Protein 9C9E (pdb70)

Foldseek 3Di:
DFDFFQAEEEEQCFQWWPLLVLLCVLQVHSVLSVQLVVQLVVCQLPPFFDDASLVSSLVSSVVSVGPSCSSVSSVVCLLVTGTDVCRLVLQVVCVVPYQYEYQYAHAPVSQVVSVPNSVDPHPYYFYSNNQRGGPVPQRSVVVRCVSVVHQQLRYAYEAAALSVQVNCVVRVHQYEYCPQVDDDRPPPRDDHNHYDNHCVVVNVCSRVSRD

Secondary structure (DSSP, 8-state):
-----SEEEE-STTTTB-HHHHHHHHHTSHHHHHHHHHHHHHHHHTT-B---HHHHHHHHHHHTT--TTHHHHHHHTGGGPPBPTTHHHHHHHHTTTSEEEEEESS-HHHHHHHHHTT----SEEEEHHHHTB-TTSHHHHHHHHHHHT--GGGEEEEESSTTHHHHHHHHT-EEEEE-TT-PPPPTTPPPPSEEESSSTTHHHHHHTTT-

Solvent-accessible surface area: 8821 Å² total; per-residue (Å²): 132,55,17,47,4,145,0,0,0,0,8,1,14,10,0,0,0,23,2,36,82,6,3,39,64,0,10,67,50,130,49,24,1,138,48,0,7,46,4,7,24,117,21,4,96,66,26,27,54,48,88,73,5,68,78,5,5,56,57,0,0,138,74,102,70,12,73,41,53,0,8,65,88,4,51,87,32,2,100,99,3,109,39,33,124,24,0,132,118,7,0,66,38,0,143,105,85,8,111,3,0,0,0,3,20,0,15,65,134,10,0,71,93,0,2,72,55,0,60,29,94,34,66,16,22,0,0,0,81,52,6,28,60,1,14,21,40,68,125,0,0,70,42,0,0,94,130,18,65,23,66,16,103,64,0,0,0,0,0,1,9,2,55,6,3,51,0,3,69,79,20,43,7,89,5,8,2,1,9,68,78,55,61,100,127,31,102,77,8,57,69,18,91,16,99,23,61,66,0,74,54,0,55,89,42,0,109,40,10,78,113

B-factor: mean 27.37, std 6.98, range [18.19, 64.19]

Radius of gyration: 16.1 Å; Cα contacts (8 Å, |Δi|>4): 428; chains: 1; bounding box: 46×35×31 Å

Nearest PDB structures (foldseek):
  8wbo-assembly1_A-2  TM=8.080E-01  e=4.460E-12  Rhodococcus opacus
  8wbk-assembly1_A  TM=8.237E-01  e=8.229E-12  Rhodococcus opacus
  3umc-assembly2_D  TM=7.712E-01  e=1.892E-12  Pseudomonas aeruginosa
  8wbs-assembly2_D  TM=7.646E-01  e=1.780E-12  Klebsiella sp. BK-58
  8wbr-assembly1_B  TM=7.376E-01  e=1.026E-12  Klebsiella sp. BK-58

Organism: Delftia acidovorans (strain DSM 14801 / SPH-1) (NCBI:txid398578)

InterPro domains:
  IPR006439 HAD hydrolase, subfamily IA [PR00413] (16-27)
  IPR006439 HAD hydrolase, subfamily IA [PR00413] (133-149)
  IPR006439 HAD hydrolase, subfamily IA [PR00413] (151-171)
  IPR006439 HAD hydrolase, subfamily IA [PR00413] (178-191)
  IPR006439 HAD hydrolase, subfamily IA [TIGR01493] (20-180)
  IPR006439 HAD hydrolase, subfamily IA [TIGR01549] (81-161)
  IPR023198 Phosphoglycolate phosphatase-like, domain 2 [G3DSA:1.10.150.240] (30-90)
  IPR023214 HAD superfamily [G3DSA:3.40.50.1000] (19-193)
  IPR036412 HAD-like superfamily [SSF56784] (16-218)
  IPR051540 S-2-haloalkanoic acid dehalogenase [PTHR43316] (66-193)

Structure (mmCIF, N/CA/C/O backbone):
data_9C9E
#
_entry.id   9C9E
#
_cell.length_a   43.225
_cell.length_b   68.496
_cell.length_c   69.909
_cell.angle_alpha   90
_cell.angle_beta   90
_cell.angle_gamma   90
#
_symmetry.space_group_name_H-M   'P 21 21 21'
#
loop_
_entity.id
_entity.type
_entity.pdbx_description
1 polymer 'Fluoroacetate dehalogenase 4A'
2 non-polymer 'SULFATE ION'
3 non-polymer 'CHLORIDE ION'
4 water water
#
loop_
_atom_site.group_PDB
_atom_site.id
_atom_site.type_symbol
_atom_site.label_atom_id
_atom_site.label_alt_id
_atom_site.label_comp_id
_atom_site.label_asym_id
_atom_site.label_entity_id
_atom_site.label_seq_id
_atom_site.pdbx_PDB_ins_code
_atom_site.Cartn_x
_atom_site.Cartn_y
_atom_site.Cartn_z
_atom_site.occupancy
_atom_site.B_iso_or_equiv
_atom_site.auth_seq_id
_atom_site.auth_comp_id
_atom_site.auth_asym_id
_atom_site.auth_atom_id
_atom_site.pdbx_PDB_model_num
ATOM 1 N N . ALA A 1 32 ? 4.94 -21.864 23.621 1 48.27 12 ALA A N 1
ATOM 2 C CA . ALA A 1 32 ? 5.766 -20.936 22.854 1 48.6 12 ALA A CA 1
ATOM 3 C C . ALA A 1 32 ? 4.87 -19.968 22.092 1 47.8 12 ALA A C 1
ATOM 4 O O . ALA A 1 32 ? 4.145 -20.409 21.201 1 48.72 12 ALA A O 1
ATOM 6 N N . ALA A 1 33 ? 4.919 -18.665 22.432 1 46 13 ALA A N 1
ATOM 7 C CA . ALA A 1 33 ? 4.118 -17.633 21.77 1 43.67 13 ALA A CA 1
ATOM 8 C C . ALA A 1 33 ? 4.32 -17.593 20.25 1 41 13 ALA A C 1
ATOM 9 O O . ALA A 1 33 ? 5.423 -17.821 19.749 1 41.51 13 ALA A O 1
ATOM 11 N N . ALA A 1 34 ? 3.245 -17.288 19.528 1 36.92 14 ALA A N 1
ATOM 12 C CA . ALA A 1 34 ? 3.232 -17.18 18.073 1 33.96 14 ALA A CA 1
ATOM 13 C C . ALA A 1 34 ? 2.231 -16.091 17.648 1 31.17 14 ALA A C 1
ATOM 14 O O . ALA A 1 34 ? 1.372 -16.313 16.788 1 30.72 14 ALA A O 1
ATOM 21 N N . TRP A 1 35 ? 2.413 -14.904 18.19 1 29.19 15 TRP A N 1
ATOM 22 C CA . TRP A 1 35 ? 1.521 -13.781 17.941 1 27.03 15 TRP A CA 1
ATOM 23 C C . TRP A 1 35 ? 1.544 -13.355 16.491 1 25.59 15 TRP A C 1
ATOM 24 O O . TRP A 1 35 ? 2.581 -13.482 15.843 1 26.84 15 TRP A O 1
ATOM 45 N N . PRO A 1 36 ? 0.437 -12.805 15.939 1 23.96 16 PRO A N 1
ATOM 46 C CA . PRO A 1 36 ?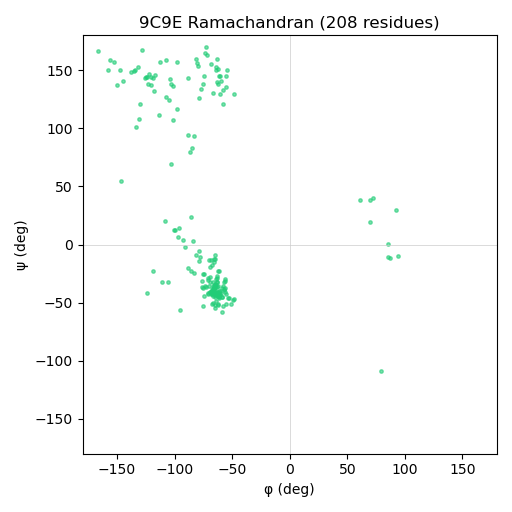 0.535 -12.202 14.606 1 22.83 16 PRO A CA 1
ATOM 47 C C . PRO A 1 36 ? 1.31 -10.879 14.725 1 22.75 16 PRO A C 1
ATOM 48 O O . PRO A 1 36 ? 1.551 -10.387 15.83 1 23.17 16 PRO A O 1
ATOM 59 N N . ARG A 1 37 ? 1.691 -10.283 13.594 1 22.12 17 ARG A N 1
ATOM 60 C CA . ARG A 1 37 ? 2.367 -8.985 13.599 1 22.98 17 ARG A CA 1
ATOM 61 C C . ARG A 1 37 ? 1.378 -7.84 13.885 1 21.97 17 ARG A C 1
ATOM 62 O O . ARG A 1 37 ? 1.785 -6.83 14.448 1 21.72 17 ARG A O 1
ATOM 83 N N . ALA A 1 38 ? 0.08 -8.03 13.576 1 21.15 18 ALA A N 1
ATOM 84 C CA . ALA A 1 38 ? -0.927 -7.005 13.824 1 20.55 18 ALA A CA 1
ATOM 85 C C . ALA A 1 38 ? -2.299 -7.649 14.032 1 20.13 18 ALA A C 1
ATOM 86 O O . ALA A 1 38 ? -2.534 -8.771 13.588 1 19.5 18 ALA A O 1
ATOM 93 N N . VAL A 1 39 ? -3.188 -6.933 14.714 1 19.2 19 VAL A N 1
ATOM 94 C CA . VAL A 1 39 ? -4.571 -7.369 14.912 1 19.06 19 VAL A CA 1
ATOM 95 C C . VAL A 1 39 ? -5.436 -6.164 14.501 1 20.01 19 VAL A C 1
ATOM 96 O O . VAL A 1 39 ? -5.217 -5.05 14.991 1 19.49 19 VAL A O 1
ATOM 109 N N . LEU A 1 40 ? -6.31 -6.383 13.504 1 19.41 20 LEU A N 1
ATOM 110 C CA . LEU A 1 40 ? -7.238 -5.392 12.961 1 19.4 20 LEU A CA 1
ATOM 111 C C . LEU A 1 40 ? -8.593 -5.703 13.569 1 19.8 20 LEU A C 1
ATOM 112 O O . LEU A 1 40 ? -8.956 -6.869 13.684 1 18.39 20 LEU A O 1
ATOM 128 N N . PHE A 1 41 ? -9.308 -4.676 14.009 1 19.62 21 PHE A N 1
ATOM 129 C CA . PHE A 1 41 ? -10.568 -4.857 14.691 1 20.6 21 PHE A CA 1
ATOM 130 C C . PHE A 1 41 ? -11.713 -4.133 14.054 1 20.87 21 PHE A C 1
ATOM 131 O O . PHE A 1 41 ? -11.589 -2.978 13.654 1 20.7 21 PHE A O 1
ATOM 148 N N . ASP A 1 42 ? -12.882 -4.766 14.099 1 20.48 22 ASP A N 1
ATOM 149 C CA . ASP A 1 42 ? -14.155 -4.091 13.865 1 20.66 22 ASP A CA 1
ATOM 150 C C . ASP A 1 42 ? -14.361 -3.314 15.196 1 21.2 22 ASP A C 1
ATOM 151 O O . ASP A 1 42 ? -13.98 -3.806 16.265 1 22.84 22 ASP A O 1
ATOM 160 N N . LEU A 1 43 ? -14.818 -2.07 15.119 1 20.25 23 LEU A N 1
ATOM 161 C CA . LEU A 1 43 ? -14.928 -1.224 16.293 1 19.12 23 LEU A CA 1
ATOM 162 C C . LEU A 1 43 ? -16.328 -1.247 16.913 1 19.03 23 LEU A C 1
ATOM 163 O O . LEU A 1 43 ? -16.486 -1.526 18.099 1 19.73 23 LEU A O 1
ATOM 179 N N . LEU A 1 44 ? -17.346 -0.91 16.119 1 18.61 24 LEU A N 1
ATOM 180 C CA . LEU A 1 44 ? -18.69 -0.639 16.615 1 19.31 24 LEU A CA 1
ATOM 181 C C . LEU A 1 44 ? -19.538 -1.861 16.934 1 19.7 24 LEU A C 1
ATOM 182 O O . LEU A 1 44 ? -20.628 -1.686 17.49 1 19 24 LEU A O 1
ATOM 198 N N . THR A 1 45 ? -19.059 -3.096 16.649 1 19.85 25 THR A N 1
ATOM 199 C CA . THR A 1 45 ? -19.768 -4.304 17.095 1 20.46 25 THR A CA 1
ATOM 200 C C . THR A 1 45 ? -18.845 -5.2 17.927 1 20.75 25 THR A C 1
ATOM 201 O O . THR A 1 45 ? -19.252 -5.668 18.98 1 21.71 25 THR A O 1
ATOM 212 N N . ALA A 1 46 ? -17.588 -5.371 17.512 1 19.74 26 ALA A N 1
ATOM 213 C CA . ALA A 1 46 ? -16.667 -6.274 18.191 1 19.99 26 ALA A CA 1
ATOM 214 C C . ALA A 1 46 ? -16.111 -5.719 19.495 1 20.64 26 ALA A C 1
ATOM 215 O O . ALA A 1 46 ? -15.95 -6.49 20.45 1 21.23 26 ALA A O 1
ATOM 222 N N . LEU A 1 47 ? -15.844 -4.4 19.553 1 19.61 27 LEU A N 1
ATOM 223 C CA . LEU A 1 47 ? -15.262 -3.781 20.748 1 19.74 27 LEU A CA 1
ATOM 224 C C . LEU A 1 47 ? -16.216 -2.951 21.596 1 20.37 27 LEU A C 1
ATOM 225 O O . LEU A 1 47 ? -15.982 -2.819 22.803 1 20.47 27 LEU A O 1
ATOM 241 N N . LEU A 1 48 ? -17.209 -2.3 20.974 1 19.99 28 LEU A N 1
ATOM 242 C CA . LEU A 1 48 ? -18.156 -1.431 21.678 1 19.51 28 LEU A CA 1
ATOM 243 C C . LEU A 1 48 ? -19.57 -1.987 21.558 1 20.25 28 LEU A C 1
ATOM 244 O O . LEU A 1 48 ? -19.954 -2.502 20.5 1 20.02 28 LEU A O 1
ATOM 260 N N . ASP A 1 49 ? -20.377 -1.795 22.607 1 20.01 29 ASP A N 1
ATOM 261 C CA . ASP A 1 49 ? -21.76 -2.249 22.582 1 20.6 29 ASP A CA 1
ATOM 262 C C . ASP A 1 49 ? -22.627 -1.173 21.912 1 21.23 29 ASP A C 1
ATOM 263 O O . ASP A 1 49 ? -23.257 -0.373 22.601 1 22.24 29 ASP A O 1
ATOM 272 N N . SER A 1 50 ? -22.664 -1.165 20.575 1 20.37 30 SER A N 1
ATOM 273 C CA . SER A 1 50 ? -23.511 -0.218 19.846 1 21.82 30 SER A CA 1
ATOM 274 C C . SER A 1 50 ? -24.986 -0.572 19.989 1 22.17 30 SER A C 1
ATOM 275 O O . SER A 1 50 ? -25.829 0.314 19.883 1 21.11 30 SER A O 1
ATOM 283 N N . TRP A 1 51 ? -25.322 -1.881 20.143 1 21.75 31 TRP A N 1
ATOM 284 C CA . TRP A 1 51 ? -26.725 -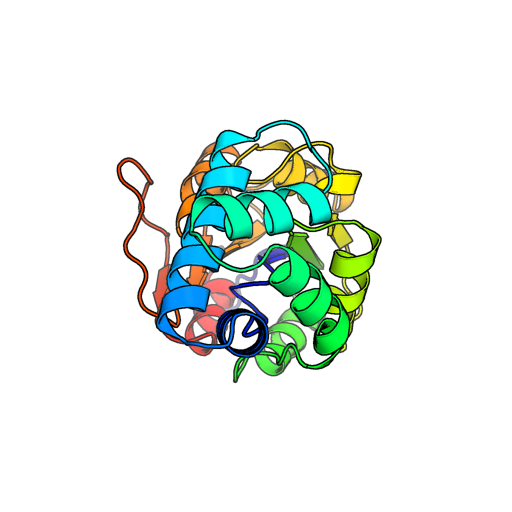2.324 20.203 1 22.2 31 TRP A CA 1
ATOM 285 C C . TRP A 1 51 ? -27.506 -1.572 21.274 1 21.9 31 TRP A C 1
ATOM 286 O O . TRP A 1 51 ? -28.618 -1.089 21.015 1 22.39 31 TRP A O 1
ATOM 307 N N . THR A 1 52 ? -26.922 -1.442 22.461 1 21.5 32 THR A N 1
ATOM 308 C CA . THR A 1 52 ? -27.598 -0.758 23.559 1 22.87 32 THR A CA 1
ATOM 309 C C . THR A 1 52 ? -27.878 0.708 23.246 1 22.45 32 THR A C 1
ATOM 310 O O . THR A 1 52 ? -28.977 1.206 23.541 1 21.97 32 THR A O 1
ATOM 321 N N . VAL A 1 53 ? -26.894 1.406 22.647 1 22.52 33 VAL A N 1
ATOM 322 C CA . VAL A 1 53 ? -27.056 2.818 22.341 1 21.53 33 VAL A CA 1
ATOM 323 C C . VAL A 1 53 ? -28.056 3.001 21.19 1 21.29 33 VAL A C 1
ATOM 324 O O . VAL A 1 53 ? -28.898 3.904 21.251 1 21.69 33 VAL A O 1
ATOM 337 N N . TRP A 1 54 ? -27.984 2.152 20.156 1 20.06 34 TRP A N 1
ATOM 338 C CA . TRP A 1 54 ? -28.929 2.232 19.047 1 20.06 34 TRP A CA 1
ATOM 339 C C . TRP A 1 54 ? -30.355 1.943 19.552 1 20.24 34 TRP A C 1
ATOM 340 O O . TRP A 1 54 ? -31.296 2.599 19.122 1 20.41 34 TRP A O 1
ATOM 361 N N . ASN A 1 55 ? -30.518 1.016 20.508 1 19.59 35 ASN A N 1
ATOM 362 C CA . ASN A 1 55 ? -31.846 0.726 21.074 1 20.88 35 ASN A CA 1
ATOM 363 C C . ASN A 1 55 ? -32.359 1.914 21.889 1 22.05 35 ASN A C 1
ATOM 364 O O . ASN A 1 55 ? -33.552 2.222 21.836 1 22.16 35 ASN A O 1
ATOM 375 N N . SER A 1 56 ? -31.472 2.581 22.663 1 21.96 36 SER A N 1
ATOM 376 C CA . SER A 1 56 ? -31.886 3.744 23.441 1 22.87 36 SER A CA 1
ATOM 377 C C . SER A 1 56 ? -32.297 4.871 22.488 1 23.49 36 SER A C 1
ATOM 378 O O . SER A 1 56 ? -33.361 5.463 22.677 1 23.52 36 SER A O 1
ATOM 386 N N . ALA A 1 57 ? -31.513 5.093 21.42 1 22.67 37 ALA A N 1
ATOM 387 C CA . ALA A 1 57 ? -31.809 6.122 20.418 1 23.33 37 ALA A CA 1
ATOM 388 C C . ALA A 1 57 ? -33.107 5.812 19.665 1 24.01 37 ALA A C 1
ATOM 389 O O . ALA A 1 57 ? -33.866 6.722 19.359 1 24.79 37 ALA A O 1
ATOM 396 N N . ALA A 1 58 ? -33.364 4.528 19.373 1 23.27 38 ALA A N 1
ATOM 397 C CA . ALA A 1 58 ? -34.57 4.115 18.675 1 23.57 38 ALA A CA 1
ATOM 398 C C . ALA A 1 58 ? -35.845 4.267 19.499 1 25.43 38 ALA A C 1
ATOM 399 O O . ALA A 1 58 ? -36.904 4.37 18.907 1 26.89 38 ALA A O 1
ATOM 406 N N . GLY A 1 59 ? -35.753 4.192 20.819 1 25.31 39 GLY A N 1
ATOM 407 C CA . GLY A 1 59 ? -36.924 4.236 21.688 1 26.52 39 GLY A CA 1
ATOM 408 C C . GLY A 1 59 ? -37.447 2.85 22.049 1 27.47 39 GLY A C 1
ATOM 409 O O . GLY A 1 59 ? -38.316 2.72 22.914 1 27.83 39 GLY A O 1
ATOM 413 N N . SER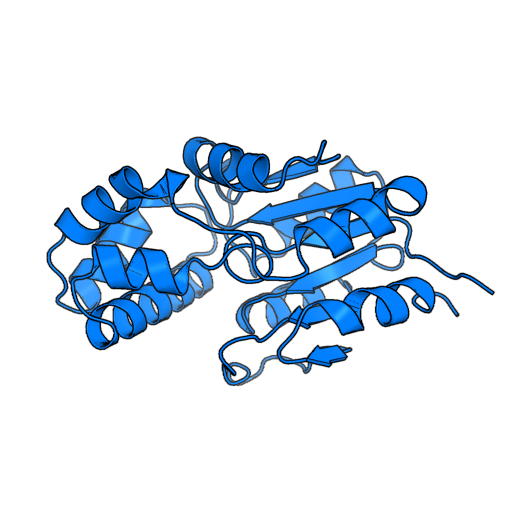 A 1 60 ? -36.938 1.793 21.393 1 27.08 40 SER A N 1
ATOM 414 C CA . SER A 1 60 ? -37.366 0.411 21.637 1 26.81 40 SER A CA 1
ATOM 415 C C . SER A 1 60 ? -36.272 -0.559 21.18 1 26.36 40 SER A C 1
ATOM 416 O O . SER A 1 60 ? -35.578 -0.272 20.205 1 26.38 40 SER A O 1
ATOM 424 N N . GLU A 1 61 ? -36.176 -1.718 21.83 1 25.52 41 GLU A N 1
ATOM 425 C CA . GLU A 1 61 ? -35.241 -2.764 21.437 1 25.63 41 GLU A CA 1
ATOM 426 C C . GLU A 1 61 ? -35.595 -3.337 20.052 1 24.82 41 GLU A C 1
ATOM 427 O O . GLU A 1 61 ? -34.692 -3.598 19.254 1 25.16 41 GLU A O 1
ATOM 439 N N . ALA A 1 62 ? -36.892 -3.492 19.747 1 23.12 42 ALA A N 1
ATOM 440 C CA . ALA A 1 62 ? -37.321 -4.016 18.446 1 22.86 42 ALA A CA 1
ATOM 441 C C . ALA A 1 62 ? -37.008 -3.04 17.317 1 21.7 42 ALA A C 1
ATOM 442 O O . ALA A 1 62 ? -36.514 -3.458 16.264 1 21.7 42 ALA A O 1
ATOM 449 N N . ALA A 1 63 ? -37.242 -1.741 17.543 1 20.88 43 ALA A N 1
ATOM 450 C CA . ALA A 1 63 ? -36.948 -0.739 16.524 1 21.16 43 ALA A CA 1
ATOM 451 C C . ALA A 1 63 ? -35.414 -0.669 16.324 1 21.26 43 ALA A C 1
ATOM 452 O O . ALA A 1 63 ? -34.948 -0.625 15.198 1 20.36 43 ALA A O 1
ATOM 459 N N . GLY A 1 64 ? -34.657 -0.701 17.418 1 21.5 44 GLY A N 1
ATOM 460 C CA . GLY A 1 64 ? -33.202 -0.632 17.349 1 22.25 44 GLY A CA 1
ATOM 461 C C . GLY A 1 64 ? -32.596 -1.83 16.648 1 22.01 44 GLY A C 1
ATOM 462 O O . GLY A 1 64 ? -31.619 -1.681 15.902 1 22.84 44 GLY A O 1
ATOM 466 N N . ARG A 1 65 ? -33.22 -3.021 16.818 1 21.35 45 ARG A N 1
ATOM 467 C CA . ARG A 1 65 ? -32.76 -4.224 16.133 1 21.87 45 ARG A CA 1
ATOM 468 C C . ARG A 1 65 ? -32.979 -4.057 14.632 1 21.03 45 ARG A C 1
ATOM 469 O O . ARG A 1 65 ? -32.064 -4.302 13.854 1 20.29 45 ARG A O 1
ATOM 490 N N . ASP A 1 66 ? -34.199 -3.666 14.219 1 20.65 46 ASP A N 1
ATOM 491 C CA . ASP A 1 66 ? -34.48 -3.484 12.787 1 20.3 46 ASP A CA 1
ATOM 492 C C . ASP A 1 66 ? -33.582 -2.431 12.178 1 20.18 46 ASP A C 1
ATOM 493 O O . ASP A 1 66 ? -33.094 -2.602 11.069 1 20.01 46 ASP A O 1
ATOM 500 N N . TRP A 1 67 ? -33.355 -1.352 12.922 1 20.14 47 TRP A N 1
ATOM 501 C CA . TRP A 1 67 ? -32.574 -0.233 12.432 1 20.9 47 TRP A CA 1
ATOM 502 C C . TRP A 1 67 ? -31.136 -0.655 12.195 1 21.94 47 TRP A C 1
ATOM 503 O O . TRP A 1 67 ? -30.62 -0.456 11.09 1 22.61 47 TRP A O 1
ATOM 524 N N . ARG A 1 68 ? -30.5 -1.272 13.205 1 22.41 48 ARG A N 1
ATOM 525 C CA . ARG A 1 68 ? -29.099 -1.655 13.051 1 23.37 48 ARG A CA 1
ATOM 526 C C . ARG A 1 68 ? -28.939 -2.79 12.029 1 24.13 48 ARG A C 1
ATOM 527 O O . ARG A 1 68 ? -27.955 -2.776 11.274 1 25.46 48 ARG A O 1
ATOM 548 N N . ALA A 1 69 ? -29.934 -3.712 11.908 1 23.67 49 ALA A N 1
ATOM 549 C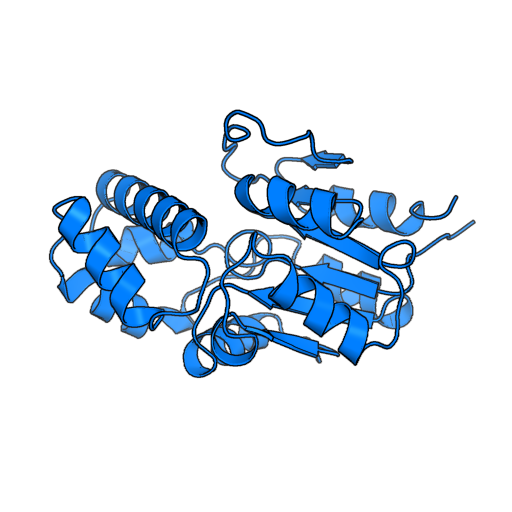 CA . ALA A 1 69 ? -29.855 -4.774 10.896 1 23.11 49 ALA A CA 1
ATOM 550 C C . ALA A 1 69 ? -29.955 -4.157 9.501 1 22.9 49 ALA A C 1
ATOM 551 O O . ALA A 1 69 ? -29.245 -4.588 8.597 1 22.38 49 ALA A O 1
ATOM 558 N N . GLU A 1 70 ? -30.829 -3.15 9.321 1 22.01 50 GLU A N 1
ATOM 559 C CA . GLU A 1 70 ? -30.975 -2.496 8.011 1 22.53 50 GLU A CA 1
ATOM 560 C C . GLU A 1 70 ? -29.688 -1.707 7.686 1 23.59 50 GLU A C 1
ATOM 561 O O . GLU A 1 70 ? -29.232 -1.697 6.549 1 24.01 50 GLU A O 1
ATOM 573 N N . TYR A 1 71 ? -29.113 -1.031 8.687 1 23.79 51 TYR A N 1
ATOM 574 C CA . TYR A 1 71 ? -27.88 -0.265 8.494 1 24.51 51 TYR A CA 1
ATOM 575 C C . TYR A 1 71 ? -26.756 -1.195 7.987 1 24.89 51 TYR A C 1
ATOM 576 O O . TYR A 1 71 ? -26.078 -0.868 7.013 1 25.16 51 TYR A O 1
ATOM 594 N N . LEU A 1 72 ? -26.617 -2.376 8.605 1 25.67 52 LEU A N 1
ATOM 595 C CA . LEU A 1 72 ? -25.566 -3.314 8.205 1 26.26 52 LEU A CA 1
ATOM 596 C C . LEU A 1 72 ? -25.769 -3.782 6.769 1 27.56 52 LEU A C 1
ATOM 597 O O . LEU A 1 72 ? -24.806 -3.805 6.008 1 28.14 52 LEU A O 1
ATOM 613 N N . ARG A 1 73 ? -27.022 -4.058 6.36 1 28.47 53 ARG A N 1
ATOM 614 C CA . ARG A 1 73 ? -27.293 -4.448 4.976 1 30.07 53 ARG A CA 1
ATOM 615 C C . ARG A 1 73 ? -26.993 -3.287 4.019 1 29.68 53 ARG A C 1
ATOM 616 O O . ARG A 1 73 ? -26.52 -3.537 2.903 1 30.33 53 ARG A O 1
ATOM 637 N N . LEU A 1 74 ? -27.271 -2.021 4.425 1 28.45 54 LEU A N 1
ATOM 638 C CA . LEU A 1 74 ? -27.008 -0.876 3.541 1 27.85 54 LEU A CA 1
ATOM 639 C C . LEU A 1 74 ? -25.506 -0.688 3.308 1 28.24 54 LEU A C 1
ATOM 640 O O . LEU A 1 74 ? -25.09 -0.444 2.172 1 28.72 54 LEU A O 1
ATOM 656 N N . THR A 1 75 ? -24.7 -0.788 4.361 1 28.19 55 THR A N 1
ATOM 657 C CA . THR A 1 75 ? -23.235 -0.658 4.186 1 29.95 55 THR A CA 1
ATOM 658 C C . THR A 1 75 ? -22.688 -1.793 3.328 1 31.57 55 THR A C 1
ATOM 659 O O . THR A 1 75 ? -21.762 -1.566 2.541 1 31.53 55 THR A O 1
ATOM 670 N N . TYR A 1 76 ? -23.276 -3.007 3.451 1 32.62 56 TYR A N 1
ATOM 671 C CA . TYR A 1 76 ? -22.877 -4.176 2.678 1 33.9 56 TYR A CA 1
ATOM 672 C C . TYR A 1 76 ? -23.066 -3.936 1.191 1 34.45 56 TYR A C 1
ATOM 673 O O . TYR A 1 76 ? -22.198 -4.304 0.394 1 35.64 56 TYR A O 1
ATOM 691 N N . GLY A 1 77 ? -24.194 -3.36 0.816 1 33.82 57 GLY A N 1
ATOM 692 C CA . GLY A 1 77 ? -24.487 -3.111 -0.588 1 34.19 57 GLY A CA 1
ATOM 693 C C . GLY A 1 77 ? -24.075 -1.74 -1.084 1 34.49 57 GLY A C 1
ATOM 694 O O . GLY A 1 77 ? -24.381 -1.403 -2.23 1 35.2 57 GLY A O 1
ATOM 698 N N . CYS A 1 78 ? -23.413 -0.922 -0.243 1 33.95 58 CYS A N 1
ATOM 699 C CA . CYS A 1 78 ? -23.047 0.429 -0.65 1 34.04 58 CYS A CA 1
ATOM 700 C C . CYS A 1 78 ? -21.857 0.427 -1.605 1 34.74 58 CYS A C 1
ATOM 701 O O . CYS A 1 78 ? -21.935 1.015 -2.687 1 35.39 58 CYS A O 1
ATOM 709 N N . GLY A 1 79 ? -20.774 -0.232 -1.2 1 34.14 59 GLY A N 1
ATOM 710 C CA . GLY A 1 79 ? -19.535 -0.213 -1.959 1 33.88 59 GLY A CA 1
ATOM 711 C C . GLY A 1 79 ? -18.85 1.1 -1.639 1 33.36 59 GLY A C 1
ATOM 712 O O . GLY A 1 79 ? -18.432 1.296 -0.495 1 32.33 59 GLY A O 1
ATOM 716 N N . ALA A 1 80 ? -18.816 2.053 -2.61 1 34 60 ALA A N 1
ATOM 717 C CA . ALA A 1 80 ? -18.203 3.371 -2.386 1 34.41 60 ALA A CA 1
ATOM 718 C C . ALA A 1 80 ? -18.884 4.149 -1.294 1 34.45 60 ALA A C 1
ATOM 719 O O . ALA A 1 80 ? -20.103 4.111 -1.159 1 34.99 60 ALA A O 1
ATOM 726 N N . TYR A 1 81 ? -18.084 4.906 -0.548 1 33.67 61 TYR A N 1
ATOM 727 C CA . TYR A 1 81 ? -18.541 5.696 0.572 1 32.46 61 TYR A CA 1
ATOM 728 C C . TYR A 1 81 ? -19.572 6.729 0.147 1 33.32 61 TYR A C 1
ATOM 729 O O . TYR A 1 81 ? -19.414 7.407 -0.861 1 33.86 61 TYR A O 1
ATOM 747 N N . GLN A 1 82 ? -20.675 6.726 0.875 1 32.58 62 GLN A N 1
ATOM 748 C CA . GLN A 1 82 ? -21.752 7.695 0.929 1 32.07 62 GLN A CA 1
ATOM 749 C C . GLN A 1 82 ? -21.728 8.106 2.409 1 29.72 62 GLN A C 1
ATOM 750 O O . GLN A 1 82 ? -21.409 7.26 3.259 1 29.72 62 GLN A O 1
ATOM 764 N N . PRO A 1 83 ? -21.996 9.376 2.774 1 27.92 63 PRO A N 1
ATOM 765 C CA . PRO A 1 83 ? -21.857 9.771 4.188 1 27.04 63 PRO A CA 1
ATOM 766 C C . PRO A 1 83 ? -22.52 8.838 5.197 1 25.37 63 PRO A C 1
ATOM 767 O O . PRO A 1 83 ? -23.669 8.48 5.011 1 25.31 63 PRO A O 1
ATOM 778 N N . TYR A 1 84 ? -21.767 8.419 6.234 1 23.83 64 TYR A N 1
ATOM 779 C CA . TYR A 1 84 ? -22.254 7.528 7.305 1 23.58 64 TYR A CA 1
ATOM 780 C C . TYR A 1 84 ? -23.605 8.021 7.893 1 23.67 64 TYR A C 1
ATOM 781 O O . TYR A 1 84 ? -24.569 7.25 7.998 1 23.96 64 TYR A O 1
ATOM 799 N N . GLU A 1 85 ? -23.678 9.325 8.207 1 22.69 65 GLU A N 1
ATOM 800 C CA . GLU A 1 85 ? -24.887 9.939 8.744 1 22.78 65 GLU A CA 1
ATOM 801 C C . GLU A 1 85 ? -26.083 9.74 7.816 1 23.5 65 GLU A C 1
ATOM 802 O O . GLU A 1 85 ? -27.201 9.525 8.293 1 24.42 65 GLU A O 1
ATOM 814 N N . ASP A 1 86 ? -25.866 9.824 6.497 1 24.08 66 ASP A N 1
ATOM 815 C CA . ASP A 1 86 ? -26.95 9.643 5.524 1 24.99 66 ASP A CA 1
ATOM 816 C C . ASP A 1 86 ? -27.425 8.185 5.47 1 24.69 66 ASP A C 1
ATOM 817 O O . ASP A 1 86 ? -28.608 7.956 5.276 1 24.8 66 ASP A O 1
ATOM 826 N N . LEU A 1 87 ? -26.515 7.209 5.63 1 24.6 67 LEU A N 1
ATOM 827 C CA . LEU A 1 87 ? -26.907 5.791 5.607 1 24.45 67 LEU A CA 1
ATOM 828 C C . LEU A 1 87 ? -27.604 5.411 6.906 1 23.23 67 LEU A C 1
ATOM 829 O O . LEU A 1 87 ? -28.557 4.653 6.868 1 23.3 67 LEU A O 1
ATOM 845 N N . VAL A 1 88 ? -27.163 5.953 8.055 1 21.4 68 VAL A N 1
ATOM 846 C CA . VAL A 1 88 ? -27.842 5.69 9.336 1 20.89 68 VAL A CA 1
ATOM 847 C C . VAL A 1 88 ? -29.283 6.258 9.273 1 21.3 68 VAL A C 1
ATOM 848 O O . VAL A 1 88 ? -30.245 5.646 9.753 1 20.61 68 VAL A O 1
ATOM 861 N N . ARG A 1 89 ? -29.424 7.463 8.702 1 21.58 69 ARG A N 1
ATOM 862 C CA . ARG A 1 89 ? -30.729 8.102 8.565 1 22.88 69 ARG A CA 1
ATOM 863 C C . ARG A 1 89 ? -31.601 7.315 7.56 1 23.58 69 ARG A C 1
ATOM 864 O O . ARG A 1 89 ? -32.781 7.058 7.833 1 24.73 69 ARG A O 1
ATOM 885 N N . GLU A 1 90 ? -31.008 6.861 6.447 1 23.31 70 GLU A N 1
ATOM 886 C CA . GLU A 1 90 ? -31.743 6.069 5.455 1 24.29 70 GLU A CA 1
ATOM 887 C C . GLU A 1 90 ? -32.208 4.726 6.049 1 24 70 GLU A C 1
ATOM 888 O O . GLU A 1 90 ? -33.328 4.291 5.769 1 24.39 70 GLU A O 1
ATOM 900 N N . ALA A 1 91 ? -31.344 4.063 6.841 1 22.52 71 ALA A N 1
ATOM 901 C CA . ALA A 1 91 ? -31.692 2.806 7.5 1 22.82 71 ALA A CA 1
ATOM 902 C C . ALA A 1 91 ? -32.873 3.022 8.456 1 22.35 71 ALA A C 1
ATOM 903 O O . ALA A 1 91 ? -33.745 2.162 8.541 1 22.82 71 ALA A O 1
ATOM 910 N N . ALA A 1 92 ? -32.889 4.155 9.189 1 21.28 72 ALA A N 1
ATOM 911 C CA . ALA A 1 92 ? -33.979 4.488 10.11 1 22.84 72 ALA A CA 1
ATOM 912 C C . ALA A 1 92 ? -35.317 4.637 9.336 1 23.76 72 ALA A C 1
ATOM 913 O O . ALA A 1 92 ? -36.3 3.986 9.692 1 22.9 72 ALA A O 1
ATOM 920 N N . ARG A 1 93 ? -35.339 5.447 8.252 1 24.27 73 ARG A N 1
ATOM 921 C CA . ARG A 1 93 ? -36.546 5.645 7.432 1 25.04 73 ARG A CA 1
ATOM 922 C C . ARG A 1 93 ? -36.996 4.321 6.803 1 25.67 73 ARG A C 1
ATOM 923 O O . ARG A 1 93 ? -38.196 4.043 6.767 1 25.75 73 ARG A O 1
ATOM 944 N N . ASN A 1 94 ? -36.054 3.513 6.29 1 25.16 74 ASN A N 1
ATOM 945 C CA . ASN A 1 94 ? -36.382 2.228 5.661 1 25.48 74 ASN A CA 1
ATOM 946 C C . ASN A 1 94 ? -37.17 1.314 6.59 1 25.45 74 ASN A C 1
ATOM 947 O O . ASN A 1 94 ? -37.981 0.527 6.094 1 26.18 74 ASN A O 1
ATOM 958 N N . ARG A 1 95 ? -36.931 1.406 7.923 1 24.36 75 ARG A N 1
ATOM 959 C CA . ARG A 1 95 ? -37.626 0.558 8.89 1 24.76 75 ARG A CA 1
ATOM 960 C C . ARG A 1 95 ? -38.67 1.297 9.741 1 24.7 75 ARG A C 1
ATOM 961 O O . ARG A 1 95 ? -39.091 0.775 10.772 1 25.6 75 ARG A O 1
ATOM 982 N N . GLY A 1 96 ? -39.134 2.449 9.279 1 24.2 76 GLY A N 1
ATOM 983 C CA . GLY A 1 96 ? -40.19 3.19 9.955 1 24.36 76 GLY A CA 1
ATOM 984 C C . GLY A 1 96 ? -39.843 3.823 11.278 1 24.61 76 GLY A C 1
ATOM 985 O O . GLY A 1 96 ? -40.744 4.118 12.048 1 24.79 76 GLY A O 1
ATOM 989 N N . LEU A 1 97 ? -38.559 4.016 11.574 1 24.5 77 LEU A N 1
ATOM 990 C CA . LEU A 1 97 ? -38.16 4.716 12.783 1 25.64 77 LEU A CA 1
ATOM 991 C C . LEU A 1 97 ? -38.314 6.21 12.413 1 28.32 77 LEU A C 1
ATOM 992 O O . LEU A 1 97 ? -38.083 6.554 11.251 1 29.39 77 LEU A O 1
ATOM 1008 N N . PRO A 1 98 ? -38.502 7.13 13.368 1 29.79 78 PRO A N 1
ATOM 1009 C CA . PRO A 1 98 ? -38.416 8.571 13.022 1 31.49 78 PRO A CA 1
ATOM 1010 C C . PRO A 1 98 ? -36.993 8.9 12.549 1 32.91 78 PRO A C 1
ATOM 1011 O O . PRO A 1 98 ? -36.038 8.376 13.118 1 31.69 78 PRO A O 1
ATOM 1022 N N . ALA A 1 99 ? -36.842 9.746 11.51 1 34.32 79 ALA A N 1
ATOM 1023 C CA . ALA A 1 99 ? -35.524 10.124 10.992 1 35.31 79 ALA A CA 1
ATOM 1024 C C . ALA A 1 99 ? -34.613 10.74 12.08 1 34.61 79 ALA A C 1
ATOM 1025 O O . ALA A 1 99 ? -33.395 10.5 12.039 1 35.96 79 ALA A O 1
ATOM 1032 N N . SER A 1 100 ? -35.204 11.416 13.096 1 32.68 80 SER A N 1
ATOM 1033 C CA . SER A 1 100 ? -34.448 12.009 14.222 1 31.16 80 SER A CA 1
ATOM 1034 C C . SER A 1 100 ? -33.735 10.978 15.127 1 27.51 80 SER A C 1
ATOM 1035 O O . SER A 1 100 ? -32.933 11.385 15.979 1 27.05 80 SER A O 1
ATOM 1043 N N . ALA A 1 101 ? -33.997 9.661 14.951 1 24.63 81 ALA A N 1
ATOM 1044 C CA . ALA A 1 101 ? -33.283 8.624 15.703 1 23.41 81 ALA A CA 1
ATOM 1045 C C . ALA A 1 101 ? -31.758 8.746 15.47 1 21.96 81 ALA A C 1
ATOM 1046 O O . ALA A 1 101 ? -30.969 8.557 16.398 1 21.88 81 ALA A O 1
ATOM 1053 N N . ALA A 1 102 ? -31.348 9.079 14.234 1 21.4 82 ALA A N 1
ATOM 1054 C CA . ALA A 1 102 ? -29.931 9.289 13.882 1 21.84 82 ALA A CA 1
ATOM 1055 C C . ALA A 1 102 ? -29.307 10.414 14.731 1 21.8 82 ALA A C 1
ATOM 1056 O O . ALA A 1 102 ? -28.149 10.331 15.136 1 22.67 82 ALA A O 1
ATOM 1063 N N . ASP A 1 103 ? -30.093 11.464 15.004 1 20.87 83 ASP A N 1
ATOM 1064 C CA . ASP A 1 103 ? -29.647 12.617 15.788 1 20.79 83 ASP A CA 1
ATOM 1065 C C . ASP A 1 103 ? -29.599 12.274 17.271 1 20.21 83 ASP A C 1
ATOM 1066 O O . ASP A 1 103 ? -28.703 12.747 17.961 1 21.31 83 ASP A O 1
ATOM 1075 N N . ARG A 1 104 ? -30.484 11.388 17.742 1 20.06 84 ARG A N 1
ATOM 1076 C CA . ARG A 1 104 ? -30.411 10.897 19.109 1 19.38 84 ARG A CA 1
ATOM 1077 C C . ARG A 1 104 ? -29.181 10.018 19.263 1 20.21 84 ARG A C 1
ATOM 1078 O O . ARG A 1 104 ? -28.502 10.095 20.28 1 20.7 84 ARG A O 1
ATOM 1099 N N . LEU A 1 105 ? -28.886 9.175 18.271 1 18.9 85 LEU A N 1
ATOM 1100 C CA . LEU A 1 105 ? -27.696 8.317 18.332 1 19.48 85 LEU A CA 1
ATOM 1101 C C . LEU A 1 105 ? -26.419 9.18 18.396 1 19.79 85 LEU A C 1
ATOM 1102 O O . LEU A 1 105 ? -25.569 8.936 19.237 1 19.93 85 LEU A O 1
ATOM 1118 N N . GLU A 1 106 ? -26.312 10.229 17.553 1 19.11 86 GLU A N 1
ATOM 1119 C CA . GLU A 1 106 ? -25.138 11.114 17.594 1 19.8 86 GLU A CA 1
ATOM 1120 C C . GLU A 1 106 ? -25.029 11.799 18.967 1 19.98 86 GLU A C 1
ATOM 1121 O O . GLU A 1 106 ? -23.936 11.825 19.549 1 19.31 86 GLU A O 1
ATOM 1133 N N . ALA A 1 107 ? -26.167 12.263 19.526 1 20.15 87 ALA A N 1
ATOM 1134 C CA . ALA A 1 107 ? -26.13 12.895 20.852 1 21.8 87 ALA A CA 1
ATOM 1135 C C . ALA A 1 107 ? -25.668 11.939 21.964 1 22.67 87 ALA A C 1
ATOM 1136 O O . ALA A 1 107 ? -25.068 12.4 22.94 1 22.74 87 ALA A O 1
ATOM 1143 N N . GLN A 1 108 ? -25.969 10.636 21.846 1 22.16 88 GLN A N 1
ATOM 1144 C CA . GLN A 1 108 ? -25.592 9.64 22.855 1 22.3 88 GLN A CA 1
ATOM 1145 C C . GLN A 1 108 ? -24.284 8.91 22.483 1 22.34 88 GLN A C 1
ATOM 1146 O O . GLN A 1 108 ? -23.991 7.897 23.079 1 22.37 88 GLN A O 1
ATOM 1160 N N . TRP A 1 109 ? -23.504 9.414 21.513 1 22.03 89 TRP A N 1
ATOM 1161 C CA . TRP A 1 109 ? -22.302 8.732 21.04 1 22.3 89 TRP A CA 1
ATOM 1162 C C . TRP A 1 109 ? -21.302 8.426 22.16 1 23.94 89 TRP A C 1
ATOM 1163 O O . TRP A 1 109 ? -20.768 7.317 22.214 1 24.27 89 TRP A O 1
ATOM 1184 N N . ASP A 1 110 ? -21.096 9.375 23.098 1 23.96 90 ASP A N 1
ATOM 1185 C CA . ASP A 1 110 ? -20.171 9.145 24.217 1 25.68 90 ASP A CA 1
ATOM 1186 C C . ASP A 1 110 ? -20.625 8.03 25.165 1 25.95 90 ASP A C 1
ATOM 1187 O O . ASP A 1 110 ? -19.831 7.623 26.003 1 26.55 90 ASP A O 1
ATOM 1196 N N . GLN A 1 111 ? -21.887 7.547 25.064 1 25.2 91 GLN A N 1
ATOM 1197 C CA . GLN A 1 111 ? -22.397 6.48 25.928 1 25.17 91 GLN A CA 1
ATOM 1198 C C . GLN A 1 111 ? -21.972 5.091 25.426 1 24.75 91 GLN A C 1
ATOM 1199 O O . GLN A 1 111 ? -22.223 4.126 26.133 1 24.72 91 GLN A O 1
ATOM 1213 N N . LEU A 1 112 ? -21.367 4.955 24.205 1 23.92 92 LEU A N 1
ATOM 1214 C CA . LEU A 1 112 ? -20.934 3.637 23.697 1 23.67 92 LEU A CA 1
ATOM 1215 C C . LEU A 1 112 ? -19.942 3.017 24.684 1 24.06 92 LEU A C 1
ATOM 1216 O O . LEU A 1 112 ? -18.967 3.674 25.039 1 24.7 92 LEU A O 1
ATOM 1232 N N . GLN A 1 113 ? -20.257 1.826 25.217 1 23.93 93 GLN A N 1
ATOM 1233 C CA . GLN A 1 113 ? -19.414 1.216 26.223 1 24.31 93 GLN A CA 1
ATOM 1234 C C . GLN A 1 113 ? -18.585 0.108 25.65 1 23.49 93 GLN A C 1
ATOM 1235 O O . GLN A 1 113 ? -19.147 -0.785 25.022 1 23.08 93 GLN A O 1
ATOM 1249 N N . PRO A 1 114 ? -17.302 0.007 26.026 1 23.85 94 PRO A N 1
ATOM 1250 C CA . PRO A 1 114 ? -16.532 -1.183 25.633 1 23.9 94 PRO A CA 1
ATOM 1251 C C . PRO A 1 114 ? -17.18 -2.442 26.197 1 24.05 94 PRO A C 1
ATOM 1252 O O . PRO A 1 114 ? -17.692 -2.444 27.325 1 23.96 94 PRO A O 1
ATOM 1263 N N . TRP A 1 115 ? -17.194 -3.52 25.422 1 23.45 95 TRP A N 1
ATOM 1264 C CA . TRP A 1 115 ? -17.683 -4.8 25.933 1 23.58 95 TRP A CA 1
ATOM 1265 C C . TRP A 1 115 ? -16.788 -5.262 27.084 1 24.6 95 TRP A C 1
ATOM 1266 O O . TRP A 1 115 ? -15.622 -4.848 27.155 1 23.84 95 TRP A O 1
ATOM 1287 N N . ASP A 1 116 ? -17.269 -6.166 27.966 1 25.79 96 ASP A N 1
ATOM 1288 C 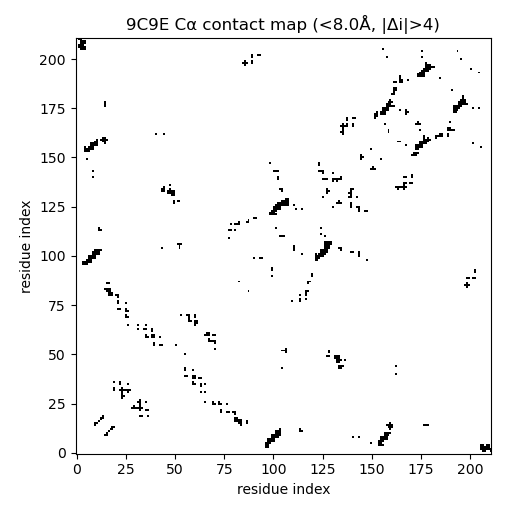CA A ASP A 1 116 ? -16.413 -6.71 29.013 0.5 26.6 96 ASP A CA 1
ATOM 1289 C CA B ASP A 1 116 ? -16.41 -6.714 29.017 0.5 26.71 96 ASP A CA 1
ATOM 1290 C C . ASP A 1 116 ? -15.26 -7.446 28.322 1 26.26 96 ASP A C 1
ATOM 1291 O O . ASP A 1 116 ? -15.501 -8.143 27.329 1 26.65 96 ASP A O 1
ATOM 1306 N N . GLY A 1 117 ? -14.041 -7.22 28.787 1 25.37 97 GLY A N 1
ATOM 1307 C CA . GLY A 1 117 ? -12.872 -7.851 28.186 1 24.87 97 GLY A CA 1
ATOM 1308 C C . GLY A 1 117 ? -12.238 -7.115 27.013 1 24.45 97 GLY A C 1
ATOM 1309 O O . GLY A 1 117 ? -11.134 -7.491 26.632 1 24.04 97 GLY A O 1
ATOM 1313 N N . ALA A 1 118 ? -12.89 -6.067 26.432 1 23.5 98 ALA A N 1
ATOM 1314 C CA . ALA A 1 118 ? -12.319 -5.371 25.261 1 23.7 98 ALA A CA 1
ATOM 1315 C C . ALA A 1 118 ? -11.053 -4.594 25.605 1 23.21 98 ALA A C 1
ATOM 1316 O O . ALA A 1 118 ? -10.01 -4.79 24.956 1 24.26 98 ALA A O 1
ATOM 1323 N N . ARG A 1 119 ? -11.101 -3.748 26.64 1 22.15 99 ARG A N 1
ATOM 1324 C CA . ARG A 1 119 ? -9.918 -2.993 27.036 1 22.89 99 ARG A CA 1
ATOM 1325 C C . ARG A 1 119 ? -8.796 -3.937 27.549 1 23.25 99 ARG A C 1
ATOM 1326 O O . ARG A 1 119 ? -7.626 -3.69 27.265 1 24.33 99 ARG A O 1
ATOM 1347 N N . GLU A 1 120 ? -9.177 -5.032 28.227 1 23.39 100 GLU A N 1
ATOM 1348 C CA . GLU A 1 120 ? -8.237 -6.029 28.75 1 24.04 100 GLU A CA 1
ATOM 1349 C C . GLU A 1 120 ? -7.55 -6.738 27.592 1 24.35 100 GLU A C 1
ATOM 1350 O O . GLU A 1 120 ? -6.34 -6.928 27.629 1 24.84 100 GLU A O 1
ATOM 1362 N N . LEU A 1 121 ? -8.303 -7.097 26.553 1 23.7 101 LEU A N 1
ATOM 1363 C CA . LEU A 1 121 ? -7.736 -7.759 25.384 1 23.71 101 LEU A CA 1
ATOM 1364 C C . LEU A 1 121 ? -6.707 -6.847 24.69 1 23.91 101 LEU A C 1
ATOM 1365 O O . LEU A 1 121 ? -5.588 -7.283 24.416 1 24.64 101 LEU A O 1
ATOM 1381 N N . LEU A 1 122 ? -7.095 -5.593 24.383 1 23.41 102 LEU A N 1
ATOM 1382 C CA . LEU A 1 122 ? -6.203 -4.654 23.702 1 23.82 102 LEU A CA 1
ATOM 1383 C C . LEU A 1 122 ? -4.917 -4.384 24.498 1 25.04 102 LEU A C 1
ATOM 1384 O O . LEU A 1 122 ? -3.83 -4.325 23.906 1 25.3 102 LEU A O 1
ATOM 1400 N N . ALA A 1 123 ? -5.027 -4.225 25.823 1 25.64 103 ALA A N 1
ATOM 1401 C CA . ALA A 1 123 ? -3.846 -3.998 26.65 1 27.75 103 ALA A CA 1
ATOM 1402 C C . ALA A 1 123 ? -2.921 -5.218 26.66 1 28.51 103 ALA A C 1
ATOM 1403 O O . ALA A 1 123 ? -1.704 -5.044 26.707 1 29.22 103 ALA A O 1
ATOM 1410 N N . ALA A 1 124 ? -3.491 -6.449 26.632 1 27.88 104 ALA A N 1
ATOM 1411 C CA . ALA A 1 124 ? -2.697 -7.688 26.619 1 27.78 104 ALA A CA 1
ATOM 1412 C C . ALA A 1 124 ? -1.988 -7.882 25.271 1 27.63 104 ALA A C 1
ATOM 1413 O O . ALA A 1 124 ? -0.912 -8.484 25.237 1 28.86 104 ALA A O 1
ATOM 1420 N N . LEU A 1 125 ? -2.561 -7.362 24.17 1 25.74 105 LEU A N 1
ATOM 1421 C CA . LEU A 1 125 ? -1.935 -7.47 22.855 1 25.32 105 LEU A CA 1
ATOM 1422 C C . LEU A 1 125 ? -0.88 -6.389 22.598 1 25.57 105 LEU A C 1
ATOM 1423 O O . LEU A 1 125 ? -0.009 -6.602 21.758 1 24.39 105 LEU A O 1
ATOM 1439 N N . ARG A 1 126 ? -0.966 -5.229 23.28 1 26.53 106 ARG A N 1
ATOM 1440 C CA . ARG A 1 126 ? -0.095 -4.076 23.003 1 28.47 106 ARG A CA 1
ATOM 1441 C C . ARG A 1 126 ? 1.426 -4.386 22.908 1 29.19 106 ARG A C 1
ATOM 1442 O O . ARG A 1 126 ? 2.059 -3.925 21.951 1 29 106 ARG A O 1
ATOM 1463 N N . PRO A 1 127 ? 2.035 -5.144 23.838 1 29.78 107 PRO A N 1
ATOM 1464 C CA . PRO A 1 127 ? 3.484 -5.42 23.698 1 30.16 107 PRO A CA 1
ATOM 1465 C C . PRO A 1 127 ? 3.863 -6.365 22.55 1 29.62 107 PRO A C 1
ATOM 1466 O O . PRO A 1 127 ? 5.034 -6.404 22.174 1 30.44 107 PRO A O 1
ATOM 1477 N N . HIS A 1 128 ? 2.879 -7.07 2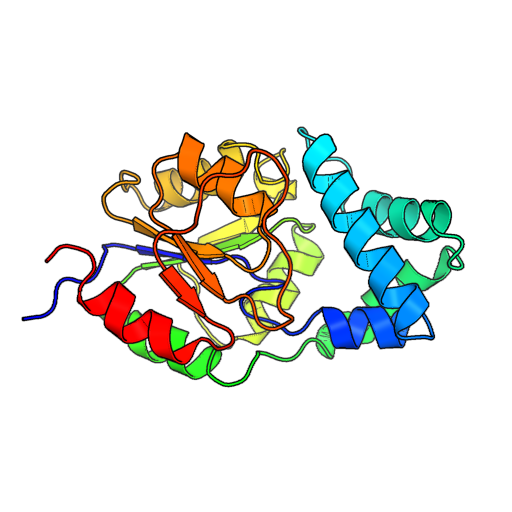1.942 1 27.58 108 HIS A N 1
ATOM 1478 C CA . HIS A 1 128 ? 3.127 -8.083 20.915 1 26.59 108 HIS A CA 1
ATOM 1479 C C . HIS A 1 128 ? 2.692 -7.749 19.489 1 25.14 108 HIS A C 1
ATOM 1480 O O . HIS A 1 128 ? 3.265 -8.31 18.55 1 25.08 108 HIS A O 1
ATOM 1494 N N . CYS A 1 129 ? 1.609 -6.975 19.311 1 23.11 109 CYS A N 1
ATOM 1495 C CA . CYS A 1 129 ? 1.057 -6.74 17.978 1 22.63 109 CYS A CA 1
ATOM 1496 C C . CYS A 1 129 ? 0.797 -5.272 17.745 1 22.26 109 CYS A C 1
ATOM 1497 O O . CYS A 1 129 ? 0.39 -4.563 18.665 1 22.87 109 CYS A O 1
ATOM 1505 N N . ARG A 1 130 ? 0.845 -4.856 16.473 1 20.72 110 ARG A N 1
ATOM 1506 C CA . ARG A 1 130 ? 0.392 -3.518 16.104 1 21.12 110 ARG A CA 1
ATOM 1507 C C . ARG A 1 130 ? -1.151 -3.629 16.171 1 21.48 110 ARG A C 1
ATOM 1508 O O . ARG A 1 130 ? -1.681 -4.72 15.948 1 21.14 110 ARG A O 1
ATOM 1529 N N . LEU A 1 131 ? -1.834 -2.572 16.582 1 20.89 111 LEU A N 1
ATOM 1530 C CA . LEU A 1 131 ? -3.296 -2.622 16.737 1 21.37 111 LEU A CA 1
ATOM 1531 C C . LEU A 1 131 ? -3.935 -1.622 15.79 1 21.53 111 LEU A C 1
ATOM 1532 O O . LEU A 1 131 ? -3.502 -0.471 15.732 1 20.95 111 LEU A O 1
ATOM 1548 N N . ALA A 1 132 ? -4.972 -2.058 15.049 1 20.68 112 ALA A N 1
ATOM 1549 C CA . ALA A 1 132 ? -5.629 -1.184 14.097 1 20.75 112 ALA A CA 1
ATOM 1550 C C . ALA A 1 132 ? -7.119 -1.344 14.16 1 20.93 112 ALA A C 1
ATOM 1551 O O . ALA A 1 132 ? -7.596 -2.443 14.413 1 20.48 112 ALA A O 1
ATOM 1558 N N . VAL A 1 133 ? -7.83 -0.265 13.886 1 20.57 113 VAL A N 1
ATOM 1559 C CA . VAL A 1 133 ? -9.284 -0.259 13.773 1 21.43 113 VAL A CA 1
ATOM 1560 C C . VAL A 1 133 ? -9.597 -0.2 12.293 1 21.76 113 VAL A C 1
ATOM 1561 O O . VAL A 1 133 ? -8.945 0.549 11.551 1 22.13 113 VAL A O 1
ATOM 1574 N N . VAL A 1 134 ? -10.645 -0.917 11.869 1 21.08 114 VAL A N 1
ATOM 1575 C CA . VAL A 1 134 ? -11.132 -0.827 10.49 1 21.05 114 VAL A CA 1
ATOM 1576 C C . VAL A 1 134 ? -12.631 -0.682 10.704 1 21.39 114 VAL A C 1
ATOM 1577 O O . VAL A 1 134 ? -13.271 -1.674 11.055 1 21.25 114 VAL A O 1
ATOM 1590 N N . THR A 1 135 ? -13.164 0.543 10.603 1 21.16 115 THR A N 1
ATOM 1591 C CA . THR A 1 135 ? -14.574 0.784 10.927 1 21 115 THR A CA 1
ATOM 1592 C C . THR A 1 135 ? -15.346 1.431 9.797 1 21.73 115 THR A C 1
ATOM 1593 O O . THR A 1 135 ? -14.823 2.284 9.076 1 20.77 115 THR A O 1
ATOM 1604 N N . ASN A 1 136 ? -16.612 1.029 9.671 1 21.21 116 ASN A N 1
ATOM 1605 C CA . ASN A 1 136 ? -17.582 1.638 8.768 1 22.5 116 ASN A CA 1
ATOM 1606 C C . ASN A 1 136 ? -18.203 2.732 9.566 1 24.4 116 ASN A C 1
ATOM 1607 O O . ASN A 1 136 ? -19.101 2.5 10.374 1 26.41 116 ASN A O 1
ATOM 1618 N N . CYS A 1 137 ? -17.668 3.912 9.419 1 24.24 117 CYS A N 1
ATOM 1619 C CA . CYS A 1 137 ? -18.114 5.084 10.164 1 24.4 117 CYS A CA 1
ATOM 1620 C C . CYS A 1 137 ? -17.495 6.312 9.48 1 24.39 117 CYS A C 1
ATOM 1621 O O . CYS A 1 137 ? -16.595 6.16 8.639 1 24.75 117 CYS A O 1
ATOM 1629 N N . SER A 1 138 ? -17.978 7.508 9.814 1 23.89 118 SER A N 1
ATOM 1630 C CA . SER A 1 138 ? -17.369 8.725 9.284 1 23.71 118 SER A CA 1
ATOM 1631 C C . SER A 1 138 ? -16.035 8.894 10.017 1 24.54 118 SER A C 1
ATOM 1632 O O . SER A 1 138 ? -15.809 8.275 11.071 1 24.32 118 SER A O 1
ATOM 1640 N N . GLU A 1 139 ? -15.154 9.76 9.499 1 25.23 119 GLU A N 1
ATOM 1641 C CA . GLU A 1 139 ? -13.872 10.012 10.146 1 26.21 119 GLU A CA 1
ATOM 1642 C C . GLU A 1 139 ? -14.125 10.658 11.514 1 26.46 119 GLU A C 1
ATOM 1643 O O . GLU A 1 139 ? -13.571 10.207 12.508 1 27.06 119 GLU A O 1
ATOM 1655 N N . ARG A 1 140 ? -15.057 11.625 11.576 1 26.36 120 ARG A N 1
ATOM 1656 C CA . ARG A 1 140 ? -15.399 12.319 12.813 1 26.21 120 ARG A CA 1
ATOM 1657 C C . ARG A 1 140 ? -15.897 11.372 13.919 1 25.8 120 ARG A C 1
ATOM 1658 O O . ARG A 1 140 ? -15.308 11.342 15.002 1 25.83 120 ARG A O 1
ATOM 1679 N N . LEU A 1 141 ? -16.98 10.609 13.665 1 24.54 121 LEU A N 1
ATOM 1680 C CA . LEU A 1 141 ? -17.52 9.716 14.704 1 23.59 121 LEU A CA 1
ATOM 1681 C C . LEU A 1 141 ? -16.64 8.479 14.933 1 23.53 121 LEU A C 1
ATOM 1682 O O . LEU A 1 141 ? -16.533 8.016 16.077 1 22.89 121 LEU A O 1
ATOM 1698 N N . GLY A 1 142 ? -16.033 7.956 13.869 1 23.37 122 GLY A N 1
ATOM 1699 C CA . GLY A 1 142 ? -15.128 6.808 13.978 1 23.93 122 GLY A CA 1
ATOM 1700 C C . GLY A 1 142 ? -13.943 7.062 14.899 1 24.43 122 GLY A C 1
ATOM 1701 O O . GLY A 1 142 ? -13.629 6.229 15.754 1 24.34 122 GLY A O 1
ATOM 1705 N N . GLN A 1 143 ? -13.291 8.231 14.764 1 24.06 123 GLN A N 1
ATOM 1706 C CA . GLN A 1 143 ? -12.155 8.582 15.631 1 23.55 123 GLN A CA 1
ATOM 1707 C C . GLN A 1 143 ? -12.633 8.779 17.079 1 23.44 123 GLN A C 1
ATOM 1708 O O . GLN A 1 143 ? -11.944 8.348 18.003 1 24.14 123 GLN A O 1
ATOM 1722 N N . ARG A 1 144 ? -13.818 9.393 17.294 1 22.6 124 ARG A N 1
ATOM 1723 C CA . ARG A 1 144 ? -14.335 9.556 18.663 1 21.75 124 ARG A CA 1
ATOM 1724 C C . ARG A 1 144 ? -14.582 8.191 19.315 1 22.48 124 ARG A C 1
ATOM 1725 O O . ARG A 1 144 ? -14.245 7.995 20.487 1 23.03 124 ARG A O 1
ATOM 1746 N N . ALA A 1 145 ? -15.184 7.254 18.566 1 22.26 125 ALA A N 1
ATOM 1747 C CA . ALA A 1 145 ? -15.499 5.936 19.122 1 22.29 125 ALA A CA 1
ATOM 1748 C C . ALA A 1 145 ? -14.191 5.161 19.368 1 21.81 125 ALA A C 1
ATOM 1749 O O . ALA A 1 145 ? -14.032 4.533 20.412 1 22 125 ALA A O 1
ATOM 1756 N N . ALA A 1 146 ? -13.237 5.252 18.442 1 21.63 126 ALA A N 1
ATOM 1757 C CA . ALA A 1 146 ? -11.935 4.584 18.596 1 21.41 126 ALA A CA 1
ATOM 1758 C C . ALA A 1 146 ? -11.249 5.019 19.9 1 22.72 126 ALA A C 1
ATOM 1759 O O . ALA A 1 146 ? -10.657 4.194 20.579 1 23.28 126 ALA A O 1
ATOM 1766 N N . ALA A 1 147 ? -11.393 6.305 20.267 1 23.65 127 ALA A N 1
ATOM 1767 C CA . ALA A 1 147 ? -10.791 6.874 21.474 1 25.07 127 ALA A CA 1
ATOM 1768 C C . ALA A 1 147 ? -11.386 6.377 22.768 1 25.83 127 ALA A C 1
ATOM 1769 O O . ALA A 1 147 ? -10.739 6.513 23.797 1 26.46 127 ALA A O 1
ATOM 1776 N N . LEU A 1 148 ? -12.611 5.806 22.751 1 26.19 128 LEU A N 1
ATOM 1777 C CA . LEU A 1 148 ? -13.237 5.323 23.983 1 26.69 128 LEU A CA 1
ATOM 1778 C C . LEU A 1 148 ? -12.549 4.104 24.593 1 28.01 128 LEU A C 1
ATOM 1779 O O . LEU A 1 148 ? -12.846 3.764 25.737 1 28.43 128 LEU A O 1
ATOM 1795 N N . LEU A 1 149 ? -11.648 3.425 23.857 1 28.53 129 LEU A N 1
ATOM 1796 C CA . LEU A 1 149 ? -10.984 2.233 24.391 1 29.51 129 LEU A CA 1
ATOM 1797 C C . LEU A 1 149 ? -9.649 2.518 25.127 1 31.12 129 LEU A C 1
ATOM 1798 O O . LEU A 1 149 ? -9.131 1.605 25.768 1 31.61 129 LEU A O 1
ATOM 1814 N N . GLY A 1 150 ? -9.216 3.782 25.167 1 31.39 130 GLY A N 1
ATOM 1815 C CA . GLY A 1 150 ? -8.03 4.198 25.91 1 32.02 130 GLY A CA 1
ATOM 1816 C C . GLY A 1 150 ? -6.745 3.545 25.441 1 32.28 130 GLY A C 1
ATOM 1817 O O . GLY A 1 150 ? -5.885 3.214 26.258 1 32.87 130 GLY A O 1
ATOM 1821 N N . VAL A 1 151 ? -6.612 3.372 24.127 1 31.51 131 VAL A N 1
ATOM 1822 C CA . VAL A 1 151 ? -5.473 2.718 23.493 1 31.43 131 VAL A CA 1
ATOM 1823 C C . VAL A 1 151 ? -4.902 3.655 22.462 1 30.5 131 VAL A C 1
ATOM 1824 O O . VAL A 1 151 ? -5.642 4.344 21.755 1 30.74 131 VAL A O 1
ATOM 1837 N N . ASP A 1 152 ? -3.583 3.637 22.338 1 29.62 132 ASP A N 1
ATOM 1838 C CA . ASP A 1 152 ? -2.872 4.409 21.339 1 28.92 132 ASP A CA 1
ATOM 1839 C C . ASP A 1 152 ? -2.858 3.53 20.086 1 27.55 132 ASP A C 1
ATOM 1840 O O . ASP A 1 152 ? -1.858 2.865 19.779 1 27.85 132 ASP A O 1
ATOM 1849 N N . TRP A 1 153 ? -3.997 3.517 19.333 1 25.35 133 TRP A N 1
ATOM 1850 C CA . TRP A 1 153 ? -4.077 2.719 18.109 1 23.58 133 TRP A CA 1
ATOM 1851 C C . TRP A 1 153 ? -2.957 3.056 17.133 1 24.12 133 TRP A C 1
ATOM 1852 O O . TRP A 1 153 ? -2.67 4.238 16.931 1 25.03 133 TRP A O 1
ATOM 1873 N N . ASP A 1 154 ? -2.317 2.041 16.537 1 22.83 134 ASP A N 1
ATOM 1874 C CA . ASP A 1 154 ? -1.293 2.3 15.532 1 23.4 134 ASP A CA 1
ATOM 1875 C C . ASP A 1 154 ? -1.928 2.905 14.295 1 23.33 134 ASP A C 1
ATOM 1876 O O . ASP A 1 154 ? -1.338 3.806 13.696 1 23.73 134 ASP A O 1
ATOM 1885 N N . VAL A 1 155 ? -3.14 2.43 13.922 1 22.86 135 VAL A N 1
ATOM 1886 C CA . VAL A 1 155 ? -3.847 2.871 12.721 1 23.14 135 VAL A CA 1
ATOM 1887 C C . VAL A 1 155 ? -5.36 2.874 13.019 1 21.93 135 VAL A C 1
ATOM 1888 O O . VAL A 1 155 ? -5.848 1.94 13.639 1 21.73 135 VAL A O 1
ATOM 1901 N N . VAL A 1 156 ? -6.092 3.872 12.514 1 21.28 136 VAL A N 1
ATOM 1902 C CA . VAL A 1 156 ? -7.557 3.909 12.587 1 21.6 136 VAL A CA 1
ATOM 1903 C C . VAL A 1 156 ? -8.022 4.216 11.189 1 22.74 136 VAL A C 1
ATOM 1904 O O . VAL A 1 156 ? -7.82 5.338 10.728 1 24.13 136 VAL A O 1
ATOM 1917 N N . VAL A 1 157 ? -8.604 3.215 10.493 1 22.44 137 VAL A N 1
ATOM 1918 C CA . VAL A 1 157 ? -9.118 3.378 9.14 1 22.85 137 VAL A CA 1
ATOM 1919 C C . VAL A 1 157 ? -10.641 3.451 9.197 1 23.59 137 VAL A C 1
ATOM 1920 O O . VAL A 1 157 ? -11.264 2.556 9.75 1 23.07 137 VAL A O 1
ATOM 1933 N N . THR A 1 158 ? -11.223 4.513 8.655 1 23.09 138 THR A N 1
ATOM 1934 C CA . THR A 1 158 ? -12.676 4.64 8.559 1 22.89 138 THR A CA 1
ATOM 1935 C C . THR A 1 158 ? -13.059 4.446 7.095 1 22.91 138 THR A C 1
ATOM 1936 O O . THR A 1 158 ? -12.222 4.619 6.195 1 22.59 138 THR A O 1
ATOM 1947 N N . SER A 1 159 ? -14.327 4.089 6.85 1 22.25 139 SER A N 1
ATOM 1948 C CA . SER A 1 159 ? -14.806 3.946 5.479 1 22.93 139 SER A CA 1
ATOM 1949 C C . SER A 1 159 ? -14.744 5.314 4.761 1 23.69 139 SER A C 1
ATOM 1950 O O . SER A 1 159 ? -14.5 5.335 3.562 1 25.03 139 SER A O 1
ATOM 1958 N N . GLU A 1 160 ? -14.881 6.432 5.487 1 23.61 140 GLU A N 1
ATOM 1959 C CA . GLU A 1 160 ? -14.772 7.754 4.875 1 24.59 140 GLU A CA 1
ATOM 1960 C C . GLU A 1 160 ? -13.333 7.955 4.325 1 25.06 140 GLU A C 1
ATOM 1961 O O . GLU A 1 160 ? -13.159 8.31 3.16 1 25.45 140 GLU A O 1
ATOM 1973 N N . ALA A 1 161 ? -12.325 7.665 5.145 1 24.43 141 ALA A N 1
ATOM 1974 C CA . ALA A 1 161 ? -10.925 7.794 4.708 1 25.89 141 ALA A CA 1
ATOM 1975 C C . ALA A 1 161 ? -10.587 6.799 3.602 1 26.53 141 ALA A C 1
ATOM 1976 O O . ALA A 1 161 ? -9.812 7.127 2.7 1 27.28 141 ALA A O 1
ATOM 1983 N N . ALA A 1 162 ? -11.12 5.57 3.681 1 26.26 142 ALA A N 1
ATOM 1984 C CA . ALA A 1 162 ? -10.847 4.554 2.66 1 26.83 142 ALA A CA 1
ATOM 1985 C C . ALA A 1 162 ? -11.606 4.808 1.357 1 27.17 142 ALA A C 1
ATOM 1986 O O . ALA A 1 162 ? -11.172 4.34 0.316 1 28.25 142 ALA A O 1
ATOM 1993 N N . GLY A 1 163 ? -12.736 5.502 1.418 1 27.06 143 GLY A N 1
ATOM 1994 C CA . GLY A 1 163 ? -13.577 5.75 0.257 1 27.16 143 GLY A CA 1
ATOM 1995 C C . GLY A 1 163 ? -14.563 4.63 -0.04 1 26.44 143 GLY A C 1
ATOM 1996 O O . GLY A 1 163 ? -15.307 4.725 -1.016 1 26.2 143 GLY A O 1
ATOM 2000 N N . PHE A 1 164 ? -14.578 3.546 0.768 1 25.88 144 PHE A N 1
ATOM 2001 C CA . PHE A 1 164 ? -15.45 2.388 0.577 1 25.25 144 PHE A CA 1
ATOM 2002 C C . PHE A 1 164 ? -15.823 1.789 1.923 1 23.92 144 PHE A C 1
ATOM 2003 O O . PHE A 1 164 ? -15.029 1.827 2.861 1 24.13 144 PHE A O 1
ATOM 2020 N N . TYR A 1 165 ? -17.008 1.184 1.993 1 22.69 145 TYR A N 1
ATOM 2021 C CA . TYR A 1 165 ? -17.447 0.477 3.179 1 21.95 145 TYR A CA 1
ATOM 2022 C C . TYR A 1 165 ? -16.991 -0.978 3.122 1 21.83 145 TYR A C 1
ATOM 2023 O O . TYR A 1 165 ? -17.098 -1.639 2.08 1 21.13 145 TYR A O 1
ATOM 2041 N N . LYS A 1 166 ? -16.619 -1.549 4.274 1 21.69 146 LYS A N 1
ATOM 2042 C CA . LYS A 1 166 ? -16.386 -3.002 4.398 1 22.1 146 LYS A CA 1
ATOM 2043 C C . LYS A 1 166 ? -17.744 -3.703 4.036 1 22.62 146 LYS A C 1
ATOM 2044 O O . LYS A 1 166 ? -18.794 -3.117 4.324 1 22.14 146 LYS A O 1
ATOM 2063 N N . PRO A 1 167 ? -17.783 -4.888 3.389 1 24.23 147 PRO A N 1
ATOM 2064 C CA . PRO A 1 167 ? -16.68 -5.805 3.092 1 24.33 147 PRO A CA 1
ATOM 2065 C C . PRO A 1 167 ? -15.906 -5.533 1.819 1 24.48 147 PRO A C 1
ATOM 2066 O O . PRO A 1 167 ? -15.209 -6.436 1.352 1 24.98 147 PRO A O 1
ATOM 2077 N N . ASP A 1 168 ? -15.905 -4.28 1.299 1 24.1 148 ASP A N 1
ATOM 2078 C CA . ASP A 1 168 ? -15.034 -3.957 0.159 1 24.41 148 ASP A CA 1
ATOM 2079 C C . ASP A 1 168 ? -13.573 -4.17 0.646 1 25.2 148 ASP A C 1
ATOM 2080 O O . ASP A 1 168 ? -13.292 -3.9 1.828 1 25.26 148 ASP A O 1
ATOM 2089 N N . PRO A 1 169 ? -12.687 -4.768 -0.161 1 26.32 149 PRO A N 1
ATOM 2090 C CA . PRO A 1 169 ? -11.327 -5.039 0.341 1 26.48 149 PRO A CA 1
ATOM 2091 C C . PRO A 1 169 ? -10.508 -3.811 0.725 1 26.27 149 PRO A C 1
ATOM 2092 O O . PRO A 1 169 ? -9.57 -3.948 1.524 1 25.48 149 PRO A O 1
ATOM 2103 N N . ARG A 1 170 ? -10.845 -2.624 0.181 1 26.2 150 ARG A N 1
ATOM 2104 C CA . ARG A 1 170 ? -9.995 -1.46 0.395 1 26.56 150 ARG A CA 1
ATOM 2105 C C . ARG A 1 170 ? -9.774 -1.071 1.868 1 25.25 150 ARG A C 1
ATOM 2106 O O . ARG A 1 170 ? -8.619 -0.91 2.237 1 25.23 150 ARG A O 1
ATOM 2127 N N . PRO A 1 171 ? -10.806 -0.879 2.719 1 23.89 151 PRO A N 1
ATOM 2128 C CA . PRO A 1 171 ? -10.532 -0.501 4.123 1 23.74 151 PRO A CA 1
ATOM 2129 C C . PRO A 1 171 ? -9.548 -1.427 4.85 1 23.29 151 PRO A C 1
ATOM 2130 O O . PRO A 1 171 ? -8.622 -0.939 5.511 1 22.99 151 PRO A O 1
ATOM 2141 N N . TYR A 1 172 ? -9.718 -2.756 4.719 1 22.86 152 TYR A N 1
ATOM 2142 C CA . TYR A 1 172 ? -8.779 -3.69 5.368 1 22.71 152 TYR A CA 1
ATOM 2143 C C . TYR A 1 172 ? -7.384 -3.527 4.738 1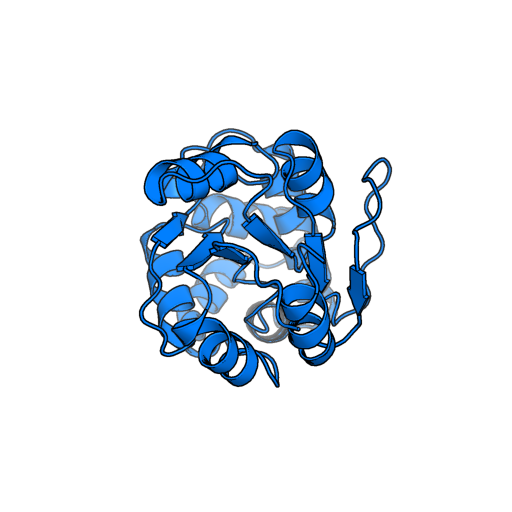 23.08 152 TYR A C 1
ATOM 2144 O O . TYR A 1 172 ? -6.396 -3.508 5.455 1 23.57 152 TYR A O 1
ATOM 2162 N N . GLN A 1 173 ? -7.305 -3.458 3.395 1 23.35 153 GLN A N 1
ATOM 2163 C CA . GLN A 1 173 ? -6.017 -3.372 2.719 1 24.96 153 GLN A CA 1
ATOM 2164 C C . GLN A 1 173 ? -5.305 -2.068 3.061 1 25.54 153 GLN A C 1
ATOM 2165 O O . GLN A 1 173 ? -4.102 -2.091 3.222 1 25.91 153 GLN A O 1
ATOM 2179 N N . LEU A 1 174 ? -6.031 -0.956 3.246 1 25.78 154 LEU A N 1
ATOM 2180 C CA . LEU A 1 174 ? -5.426 0.311 3.634 1 26.3 154 LEU A CA 1
ATOM 2181 C C . LEU A 1 174 ? -4.777 0.181 5.018 1 26.56 154 LEU A C 1
ATOM 2182 O O . LEU A 1 174 ? -3.673 0.701 5.219 1 27.27 154 LEU A O 1
ATOM 2198 N N . ALA A 1 175 ? -5.438 -0.512 5.976 1 25.49 155 ALA A N 1
ATOM 2199 C CA . ALA A 1 175 ? -4.828 -0.733 7.294 1 25.54 155 ALA A CA 1
ATOM 2200 C C . ALA A 1 175 ? -3.528 -1.567 7.142 1 25.28 155 ALA A C 1
ATOM 2201 O O . ALA A 1 175 ? -2.521 -1.243 7.768 1 26.21 155 ALA A O 1
ATOM 2208 N N . LEU A 1 176 ? -3.55 -2.64 6.322 1 23.97 156 LEU A N 1
ATOM 2209 C CA . LEU A 1 176 ? -2.347 -3.464 6.117 1 23.86 156 LEU A CA 1
ATOM 2210 C C . LEU A 1 176 ? -1.24 -2.685 5.407 1 23.91 156 LEU A C 1
ATOM 2211 O O . LEU A 1 176 ? -0.07 -2.828 5.762 1 24.22 156 LEU A O 1
ATOM 2227 N N . ASP A 1 177 ? -1.591 -1.9 4.396 1 24.05 157 ASP A N 1
ATOM 2228 C CA . ASP A 1 177 ? -0.606 -1.106 3.652 1 25.33 157 ASP A CA 1
ATOM 2229 C C . ASP A 1 177 ? 0.006 -0.025 4.54 1 25.85 157 ASP A C 1
ATOM 2230 O O . ASP A 1 177 ? 1.199 0.255 4.397 1 27.06 157 ASP A O 1
ATOM 2239 N N . ARG A 1 178 ? -0.778 0.571 5.455 1 25.1 158 ARG A N 1
ATOM 2240 C CA . ARG A 1 178 ? -0.24 1.567 6.376 1 25.41 158 ARG A CA 1
ATOM 2241 C C . ARG A 1 178 ? 0.756 0.927 7.344 1 25.67 158 ARG A C 1
ATOM 2242 O O . ARG A 1 178 ? 1.788 1.529 7.628 1 25.94 158 ARG A O 1
ATOM 2263 N N . LEU A 1 179 ? 0.483 -0.304 7.806 1 25.03 159 LEU A N 1
ATOM 2264 C CA . LEU A 1 179 ? 1.394 -1.01 8.703 1 25.26 159 LEU A CA 1
ATOM 2265 C C . LEU A 1 179 ? 2.604 -1.655 7.989 1 25.11 159 LEU A C 1
ATOM 2266 O O . LEU A 1 179 ? 3.523 -2.107 8.671 1 24.98 159 LEU A O 1
ATOM 2282 N N . GLY A 1 180 ? 2.552 -1.756 6.656 1 24.6 160 GLY A N 1
ATOM 2283 C CA . GLY A 1 180 ? 3.559 -2.408 5.833 1 24.95 160 GLY A CA 1
ATOM 2284 C C . GLY A 1 180 ? 3.574 -3.912 6.025 1 24.92 160 GLY A C 1
ATOM 2285 O O . GLY A 1 180 ? 4.645 -4.532 6.036 1 25.09 160 GLY A O 1
ATOM 2289 N N . LEU A 1 181 ? 2.385 -4.524 6.184 1 24.65 161 LEU A N 1
ATOM 2290 C CA . LEU A 1 181 ? 2.309 -5.968 6.423 1 25.61 161 LEU A CA 1
ATOM 2291 C C . LEU A 1 181 ? 1.491 -6.721 5.402 1 25.34 161 LEU A C 1
ATOM 2292 O O . LEU A 1 181 ? 0.479 -6.204 4.933 1 25.41 161 LEU A O 1
ATOM 2308 N N . PRO A 1 182 ? 1.87 -7.974 5.094 1 25.77 162 PRO A N 1
ATOM 2309 C CA . PRO A 1 182 ? 0.994 -8.801 4.255 1 26.06 162 PRO A CA 1
ATOM 2310 C C . PRO A 1 182 ? -0.134 -9.368 5.143 1 26.13 162 PRO A C 1
ATOM 2311 O O . PRO A 1 182 ? 0.037 -9.515 6.365 1 26.05 162 PRO A O 1
ATOM 2322 N N . ALA A 1 183 ? -1.292 -9.681 4.55 1 25.62 163 ALA A N 1
ATOM 2323 C CA . ALA A 1 183 ? -2.427 -10.201 5.318 1 24.95 163 ALA A CA 1
ATOM 2324 C C . ALA A 1 183 ? -2.123 -11.479 6.111 1 24.9 163 ALA A C 1
ATOM 2325 O O . ALA A 1 183 ? -2.697 -11.677 7.186 1 24.41 163 ALA A O 1
ATOM 2332 N N . ASP A 1 184 ? -1.227 -12.358 5.608 1 24.56 164 ASP A N 1
ATOM 2333 C CA . ASP A 1 184 ? -0.93 -13.607 6.335 1 25.84 164 ASP A CA 1
ATOM 2334 C C . ASP A 1 184 ? -0.239 -13.385 7.688 1 25.46 164 ASP A C 1
ATOM 2335 O O . ASP A 1 184 ? -0.242 -14.294 8.522 1 26.09 164 ASP A O 1
ATOM 2344 N N . GLN A 1 185 ? 0.292 -12.175 7.935 1 24.5 165 GLN A N 1
ATOM 2345 C CA . GLN A 1 185 ? 0.903 -11.821 9.218 1 24.08 165 GLN A CA 1
ATOM 2346 C C . GLN A 1 185 ? -0.027 -11.009 10.111 1 23.28 165 GLN A C 1
ATOM 2347 O O . GLN A 1 185 ? 0.42 -10.508 11.144 1 22.8 165 GLN A O 1
ATOM 2361 N N . ALA A 1 186 ? -1.331 -10.931 9.772 1 21.86 166 ALA A N 1
ATOM 2362 C CA . ALA A 1 186 ? -2.285 -10.167 10.558 1 20.4 166 ALA A CA 1
ATOM 2363 C C . ALA A 1 186 ? -3.567 -10.965 10.775 1 19.83 166 ALA A C 1
ATOM 2364 O O . ALA A 1 186 ? -3.932 -11.806 9.955 1 19.81 166 ALA A O 1
ATOM 2371 N N . ALA A 1 187 ? -4.232 -10.708 11.902 1 19.12 167 ALA A N 1
ATOM 2372 C CA . ALA A 1 187 ? -5.515 -11.32 12.244 1 19.07 167 ALA A CA 1
ATOM 2373 C C . ALA A 1 187 ? -6.589 -10.243 12.244 1 19.24 167 ALA A C 1
ATOM 2374 O O . ALA A 1 187 ? -6.284 -9.066 12.417 1 18.9 167 ALA A O 1
ATOM 2381 N N . PHE A 1 188 ? -7.852 -10.652 12.069 1 18.36 168 PHE A N 1
ATOM 2382 C CA . PHE A 1 188 ? -8.963 -9.713 12.122 1 18.9 168 PHE A CA 1
ATOM 2383 C C . PHE A 1 188 ? -9.927 -10.202 13.193 1 19.37 168 PHE A C 1
ATOM 2384 O O . PHE A 1 188 ? -10.175 -11.409 13.272 1 19.07 168 PHE A O 1
ATOM 2401 N N . VAL A 1 189 ? -10.476 -9.278 14.018 1 18.34 169 VAL A N 1
ATOM 2402 C CA . VAL A 1 189 ? -11.476 -9.632 15.015 1 18.19 169 VAL A CA 1
ATOM 2403 C C . VAL A 1 189 ? -12.759 -8.931 14.546 1 19.39 169 VAL A C 1
ATOM 2404 O O . VAL A 1 189 ? -12.83 -7.698 14.51 1 19.54 169 VAL A O 1
ATOM 2417 N N . ALA A 1 190 ? -13.739 -9.735 14.114 1 18.79 170 ALA A N 1
ATOM 2418 C CA . ALA A 1 190 ? -15.012 -9.254 13.582 1 20.02 170 ALA A CA 1
ATOM 2419 C C . ALA A 1 190 ? -16.127 -9.277 14.63 1 20.47 170 ALA A C 1
ATOM 2420 O O . ALA A 1 190 ? -16.064 -10.04 15.583 1 19.17 170 ALA A O 1
ATOM 2427 N N . GLY A 1 191 ? -17.146 -8.452 14.426 1 20.99 171 GLY A N 1
ATOM 2428 C CA . GLY A 1 191 ? -18.349 -8.437 15.245 1 22.07 17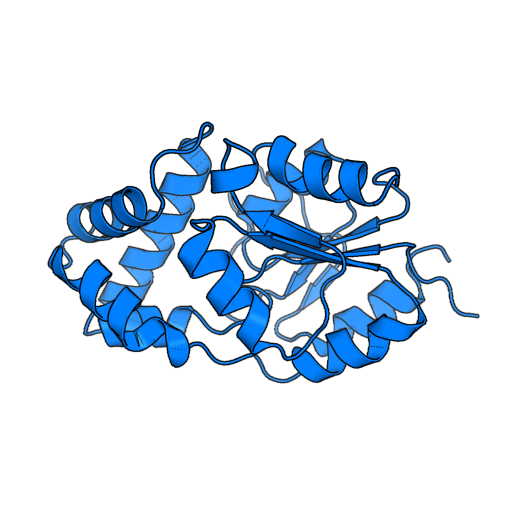1 GLY A CA 1
ATOM 2429 C C . GLY A 1 191 ? -19.596 -8.756 14.423 1 23.89 171 GLY A C 1
ATOM 2430 O O . GLY A 1 191 ? -20.59 -9.232 14.966 1 25.16 171 GLY A O 1
ATOM 2434 N N . SER A 1 192 ? -19.56 -8.556 13.102 1 24.32 172 SER A N 1
ATOM 2435 C CA . SER A 1 192 ? -20.669 -8.824 12.175 1 25.55 172 SER A CA 1
ATOM 2436 C C . SER A 1 192 ? -20.196 -9.871 11.174 1 25.67 172 SER A C 1
ATOM 2437 O O . SER A 1 192 ? -19.05 -9.827 10.728 1 26.46 172 SER A O 1
ATOM 2445 N N . GLY A 1 193 ? -21.097 -10.764 10.785 1 25.21 173 GLY A N 1
ATOM 2446 C CA . GLY A 1 193 ? -20.771 -11.785 9.802 1 25.52 173 GLY A CA 1
ATOM 2447 C C . GLY A 1 193 ? -20.51 -11.227 8.416 1 25.57 173 GLY A C 1
ATOM 2448 O O . GLY A 1 193 ? -19.878 -11.904 7.604 1 25.65 173 GLY A O 1
ATOM 2452 N N . TYR A 1 194 ? -20.943 -9.973 8.129 1 25.22 174 TYR A N 1
ATOM 2453 C CA . TYR A 1 194 ? -20.654 -9.365 6.831 1 25.77 174 TYR A CA 1
ATOM 2454 C C . TYR A 1 194 ? -19.14 -9.189 6.641 1 24.56 174 TYR A C 1
ATOM 2455 O O . TYR A 1 194 ? -18.669 -9.282 5.508 1 24.39 174 TYR A O 1
ATOM 2473 N N . ASP A 1 195 ? -18.377 -8.945 7.715 1 23.7 175 ASP A N 1
ATOM 2474 C CA . ASP A 1 195 ? -16.911 -8.811 7.572 1 24.06 175 ASP A CA 1
ATOM 2475 C C . ASP A 1 195 ? -16.25 -10.096 7.036 1 23.68 175 ASP A C 1
ATOM 2476 O O . ASP A 1 195 ? -15.146 -10.034 6.478 1 23.31 175 ASP A O 1
ATOM 2485 N N . LEU A 1 196 ? -16.908 -11.257 7.204 1 23.11 176 LEU A N 1
ATOM 2486 C CA . LEU A 1 196 ? -16.346 -12.514 6.742 1 23.74 176 LEU A CA 1
ATOM 2487 C C . LEU A 1 196 ? -16.178 -12.547 5.234 1 24.31 176 LEU A C 1
ATOM 2488 O O . LEU A 1 196 ? -15.28 -13.238 4.759 1 24.62 176 LEU A O 1
ATOM 2504 N N . PHE A 1 197 ? -17.003 -11.79 4.474 1 24.62 177 PHE A N 1
ATOM 2505 C CA . PHE A 1 197 ? -16.833 -11.72 3.025 1 25.27 177 PHE A CA 1
ATOM 2506 C C . PHE A 1 197 ? -15.528 -10.987 2.677 1 26.02 177 PHE A C 1
ATOM 2507 O O . PHE A 1 197 ? -14.797 -11.426 1.79 1 26.8 177 PHE A O 1
ATOM 2524 N N . GLY A 1 198 ? -15.255 -9.89 3.384 1 25.19 178 GLY A N 1
ATOM 2525 C CA . GLY A 1 198 ? -14.087 -9.051 3.15 1 25.01 178 GLY A CA 1
ATOM 2526 C C . GLY A 1 198 ? -12.781 -9.641 3.635 1 24.8 178 GLY A C 1
ATOM 2527 O O . GLY A 1 198 ? -11.774 -9.558 2.931 1 26 178 GLY A O 1
ATOM 2531 N N . THR A 1 199 ? -12.766 -10.21 4.856 1 23.57 179 THR A N 1
ATOM 2532 C CA . THR A 1 199 ? -11.541 -10.809 5.381 1 23.32 179 THR A CA 1
ATOM 2533 C C . THR A 1 199 ? -11.135 -12.02 4.519 1 23.77 179 THR A C 1
ATOM 2534 O O . THR A 1 199 ? -9.948 -12.228 4.297 1 23.6 179 THR A O 1
ATOM 2545 N N . SER A 1 200 ? -12.107 -12.807 4.014 1 25.08 180 SER A N 1
ATOM 2546 C CA . SER A 1 200 ? -11.776 -13.937 3.138 1 27.19 180 SER A CA 1
ATOM 2547 C C . SER A 1 200 ? -11.079 -13.44 1.864 1 28.28 180 SER A C 1
ATOM 2548 O O . SER A 1 200 ? -10.058 -14.013 1.476 1 29.74 180 SER A O 1
ATOM 2556 N N . ALA A 1 201 ? -11.62 -12.381 1.236 1 28.43 181 ALA A N 1
ATOM 2557 C CA . ALA A 1 201 ? -11.068 -11.79 0.008 1 28.97 181 ALA A CA 1
ATOM 2558 C C . ALA A 1 201 ? -9.655 -11.212 0.193 1 29.35 181 ALA A C 1
ATOM 2559 O O . ALA A 1 201 ? -8.858 -11.229 -0.742 1 30.52 181 ALA A O 1
ATOM 2566 N N . VAL A 1 202 ? -9.376 -10.631 1.353 1 28.33 182 VAL A N 1
ATOM 2567 C CA . VAL A 1 202 ? -8.071 -10.016 1.642 1 27.85 182 VAL A CA 1
ATOM 2568 C C . VAL A 1 202 ? -7.038 -11.034 2.164 1 27.76 182 VAL A C 1
ATOM 2569 O O . VAL A 1 202 ? -5.831 -10.779 2.087 1 28.4 182 VAL A O 1
ATOM 2582 N N . GLY A 1 203 ? -7.512 -12.149 2.717 1 26.52 183 GLY A N 1
ATOM 2583 C CA . GLY A 1 203 ? -6.667 -13.193 3.266 1 26.11 183 GLY A CA 1
ATOM 2584 C C . GLY A 1 203 ? -6.416 -13.002 4.746 1 24.78 183 GLY A C 1
ATOM 2585 O O . GLY A 1 203 ? -5.405 -13.467 5.238 1 24.72 183 GLY A O 1
ATOM 2589 N N . LEU A 1 204 ? -7.376 -12.387 5.48 1 22.97 184 LEU A N 1
ATOM 2590 C CA . LEU A 1 204 ? -7.236 -12.166 6.909 1 21.95 184 LEU A CA 1
ATOM 2591 C C . LEU A 1 204 ? -7.968 -13.245 7.708 1 21.68 184 LEU A C 1
ATOM 2592 O O . LEU A 1 204 ? -9.205 -13.306 7.694 1 21.48 184 LEU A O 1
ATOM 2608 N N . ARG A 1 205 ? -7.205 -14.04 8.481 1 20.76 185 ARG A N 1
ATOM 2609 C CA . ARG A 1 205 ? -7.781 -15.053 9.365 1 20.76 185 ARG A CA 1
ATOM 2610 C C . ARG A 1 205 ? -8.552 -14.33 10.461 1 20.82 185 ARG A C 1
ATOM 2611 O O . ARG A 1 205 ? -8.042 -13.356 11.034 1 20.79 185 ARG A O 1
ATOM 2632 N N . THR A 1 206 ? -9.819 -14.76 10.692 1 19.98 186 THR A N 1
ATOM 2633 C CA . THR A 1 206 ? -10.756 -14.016 11.529 1 19.98 186 THR A CA 1
ATOM 2634 C C . THR A 1 206 ? -11.3 -14.723 12.746 1 20.09 186 THR A C 1
ATOM 2635 O O . THR A 1 206 ? -11.684 -15.898 12.684 1 21.32 186 THR A O 1
ATOM 2646 N N . PHE A 1 207 ? -11.363 -13.997 13.863 1 19.61 187 PHE A N 1
ATOM 2647 C CA . PHE A 1 207 ? -12.029 -14.452 15.075 1 19.9 187 PHE A CA 1
ATOM 2648 C C . PHE A 1 207 ? -13.311 -13.616 15.16 1 19.99 187 PHE A C 1
ATOM 2649 O O . PHE A 1 207 ? -13.238 -12.392 15.06 1 19.7 187 PHE A O 1
ATOM 2666 N N . TRP A 1 208 ? -14.468 -14.259 15.302 1 19.69 188 TRP A N 1
ATOM 2667 C CA . TRP A 1 208 ? -15.764 -13.564 15.343 1 19.34 188 TRP A CA 1
ATOM 2668 C C . TRP A 1 208 ? -16.245 -13.456 16.774 1 20.87 188 TRP A C 1
ATOM 2669 O O . TRP A 1 208 ? -16.611 -14.467 17.388 1 21.57 188 TRP A O 1
ATOM 2690 N N . HIS A 1 209 ? -16.174 -12.242 17.334 1 20.98 189 HIS A N 1
ATOM 2691 C CA . HIS A 1 209 ? -16.747 -11.973 18.644 1 21.58 189 HIS A CA 1
ATOM 2692 C C . HIS A 1 209 ? -18.227 -11.715 18.324 1 22.08 189 HIS A C 1
ATOM 2693 O O . HIS A 1 209 ? -18.593 -10.612 17.914 1 21.08 189 HIS A O 1
ATOM 2707 N N . ASN A 1 210 ? -19.027 -12.77 18.407 1 22.63 190 ASN A N 1
ATOM 2708 C CA . ASN A 1 210 ? -20.443 -12.729 18.062 1 23.19 190 ASN A CA 1
ATOM 2709 C C . ASN A 1 210 ? -21.274 -12.701 19.351 1 24.93 190 ASN A C 1
ATOM 2710 O O . ASN A 1 210 ? -21.943 -13.671 19.692 1 25.15 190 ASN A O 1
ATOM 2721 N N . ARG A 1 211 ? -21.205 -11.597 20.078 1 25.9 191 ARG A N 1
ATOM 2722 C CA . ARG A 1 211 ? -21.861 -11.465 21.389 1 27.29 191 ARG A CA 1
ATOM 2723 C C . ARG A 1 211 ? -23.364 -11.749 21.378 1 28.27 191 ARG A C 1
ATOM 2724 O O . ARG A 1 211 ? -23.853 -12.545 22.192 1 28.63 191 ARG A O 1
ATOM 2734 N N . VAL A 1 212 ? -24.097 -11.107 20.468 1 27.92 192 VAL A N 1
ATOM 2735 C CA . VAL A 1 212 ? -25.561 -11.265 20.419 1 28.28 192 VAL A CA 1
ATOM 2736 C C . VAL A 1 212 ? -26.033 -12.497 19.631 1 29.67 192 VAL A C 1
ATOM 2737 O O . VAL A 1 212 ? -27.248 -12.688 19.494 1 30.46 192 VAL A O 1
ATOM 2750 N N . GLY A 1 213 ? -25.105 -13.317 19.131 1 29.62 193 GLY A N 1
ATOM 2751 C CA . GLY A 1 213 ? -25.459 -14.548 18.438 1 30.07 193 GLY A CA 1
ATOM 2752 C C . GLY A 1 213 ? -26.062 -14.387 17.06 1 30.74 193 GLY A C 1
ATOM 2753 O O . GLY A 1 213 ? -26.963 -15.15 16.697 1 31.99 193 GLY A O 1
ATOM 2757 N N . LEU A 1 214 ? -25.554 -13.443 16.255 1 29.25 194 LEU A N 1
ATOM 2758 C CA . LEU A 1 214 ? -26.009 -13.286 14.878 1 29.61 194 LEU A CA 1
ATOM 2759 C C . LEU A 1 214 ? -25.692 -14.55 14.071 1 30.96 194 LEU A C 1
ATOM 2760 O O . LEU A 1 214 ? -24.706 -15.254 14.343 1 30.09 194 LEU A O 1
ATOM 2776 N N . SER A 1 215 ? -26.513 -14.803 13.061 1 31.69 195 SER A N 1
ATOM 2777 C CA . SER A 1 215 ? -26.299 -15.886 12.125 1 32.84 195 SER A CA 1
ATOM 2778 C C . SER A 1 215 ? -25.281 -15.415 11.081 1 33.02 195 SER A C 1
ATOM 2779 O O . SER A 1 215 ? -25.079 -14.205 10.883 1 33.19 195 SER A O 1
ATOM 2787 N N . ARG A 1 216 ? -24.641 -16.37 10.409 1 32.72 196 ARG A N 1
ATOM 2788 C CA . ARG A 1 216 ? -23.688 -16.05 9.375 1 33.68 196 ARG A CA 1
ATOM 2789 C C . ARG A 1 216 ? -24.488 -15.695 8.114 1 33.86 196 ARG A C 1
ATOM 2790 O O . ARG A 1 216 ? -25.313 -16.512 7.707 1 34.81 196 ARG A O 1
ATOM 2811 N N . PRO A 1 217 ? -24.288 -14.53 7.453 1 33.18 197 PRO A N 1
ATOM 2812 C CA . PRO A 1 217 ? -25.044 -14.256 6.216 1 33.21 197 PRO A CA 1
ATOM 2813 C C . PRO A 1 217 ? -24.89 -15.375 5.18 1 33.16 197 PRO A C 1
ATOM 2814 O O . PRO A 1 217 ? -23.863 -16.07 5.169 1 32.32 197 PRO A O 1
ATOM 2825 N N . ALA A 1 218 ? -25.919 -15.586 4.333 1 33.12 198 ALA A N 1
ATOM 2826 C CA . ALA A 1 218 ? -25.869 -16.625 3.308 1 33.89 198 ALA A CA 1
ATOM 2827 C C . ALA A 1 218 ? -24.672 -16.412 2.369 1 34.23 198 ALA A C 1
ATOM 2828 O O . ALA A 1 218 ? -24.416 -15.282 1.955 1 34.57 198 ALA A O 1
ATOM 2835 N N . GLY A 1 219 ? -23.924 -17.476 2.111 1 33.79 199 GLY A N 1
ATOM 2836 C CA . GLY A 1 219 ? -22.762 -17.419 1.238 1 33.91 199 GLY A CA 1
ATOM 2837 C C . GLY A 1 219 ? -21.467 -16.987 1.904 1 33.5 199 GLY A C 1
ATOM 2838 O O . GLY A 1 219 ? -20.406 -17.119 1.296 1 34.16 199 GLY A O 1
ATOM 2842 N N . ALA A 1 220 ? -21.517 -16.495 3.154 1 32.35 200 ALA A N 1
ATOM 2843 C CA . ALA A 1 220 ? -20.298 -16.07 3.855 1 31.43 200 ALA A CA 1
ATOM 2844 C C . ALA A 1 220 ? -19.502 -17.266 4.379 1 30.7 200 ALA A C 1
ATOM 2845 O O . ALA A 1 220 ? -20.086 -18.178 4.97 1 29.73 200 ALA A O 1
ATOM 2852 N N . PRO A 1 221 ? -18.171 -17.294 4.184 1 30.34 201 PRO A N 1
ATOM 2853 C CA . PRO A 1 221 ? -17.384 -18.406 4.74 1 29.33 201 PRO A CA 1
ATOM 2854 C C . PRO A 1 221 ? -17.341 -18.344 6.261 1 28.4 201 PRO A C 1
ATOM 2855 O O . PRO A 1 221 ? -17.463 -17.26 6.843 1 28.19 201 PRO A O 1
ATOM 2866 N N . ALA A 1 222 ? -17.127 -19.492 6.91 1 27.44 202 ALA A N 1
ATOM 2867 C CA . ALA A 1 222 ? -17.047 -19.524 8.36 1 26.72 202 ALA A CA 1
ATOM 2868 C C . ALA A 1 222 ? -15.835 -18.724 8.846 1 25.61 202 ALA A C 1
ATOM 2869 O O . ALA A 1 222 ? -14.814 -18.63 8.158 1 25.48 202 ALA A O 1
ATOM 2876 N N . ALA A 1 223 ? -15.934 -18.201 10.055 1 24.4 203 ALA A N 1
ATOM 2877 C CA . ALA A 1 223 ? -14.807 -17.551 10.7 1 23.37 203 ALA A CA 1
ATOM 2878 C C . ALA A 1 223 ? -13.804 -18.67 11.106 1 22.22 203 ALA A C 1
ATOM 2879 O O . ALA A 1 223 ? -14.173 -19.844 11.127 1 22.08 203 ALA A O 1
ATOM 2886 N N . GLU A 1 224 ? -12.542 -18.322 11.394 1 20.59 204 GLU A N 1
ATOM 2887 C CA . GLU A 1 224 ? -11.599 -19.321 11.89 1 20.39 204 GLU A CA 1
ATOM 2888 C C . GLU A 1 224 ? -11.986 -19.71 13.325 1 21.62 204 GLU A C 1
ATOM 2889 O O . GLU A 1 224 ? -11.903 -20.888 13.685 1 22.26 204 GLU A O 1
ATOM 2901 N N . GLY A 1 225 ? -12.346 -18.712 14.133 1 20.93 205 GLY A N 1
ATOM 2902 C CA . GLY A 1 225 ? -12.766 -18.913 15.519 1 20.16 205 GLY A CA 1
ATOM 2903 C C . GLY A 1 225 ? -13.995 -18.069 15.795 1 20.08 205 GLY A C 1
ATOM 2904 O O . GLY A 1 225 ? -14.134 -17.017 15.189 1 20.47 205 GLY A O 1
ATOM 2908 N N . GLU A 1 226 ? -14.892 -18.501 16.68 1 19.32 206 GLU A N 1
ATOM 2909 C CA . GLU A 1 226 ? -16.118 -17.744 16.985 1 19.55 206 GLU A CA 1
ATOM 2910 C C . GLU A 1 226 ? -16.523 -18.018 18.424 1 21.38 206 GLU A C 1
ATOM 2911 O O . GLU A 1 226 ? -16.481 -19.162 18.873 1 21.05 206 GLU A O 1
ATOM 2923 N N . ALA A 1 227 ? -16.931 -16.969 19.152 1 22.14 207 ALA A N 1
ATOM 2924 C CA . ALA A 1 227 ? -17.342 -17.096 20.55 1 23.94 207 ALA A CA 1
ATOM 2925 C C . ALA A 1 227 ? -18.272 -15.947 20.925 1 24.95 207 ALA A C 1
ATOM 2926 O O . ALA A 1 227 ? -18.226 -14.892 20.29 1 24.99 207 ALA A O 1
ATOM 2933 N N . ALA A 1 228 ? -19.073 -16.138 21.981 1 25.29 208 ALA A N 1
ATOM 2934 C CA . ALA A 1 228 ? -19.981 -15.117 22.504 1 26.35 208 ALA A CA 1
ATOM 2935 C C . ALA A 1 228 ? -19.23 -14.051 23.349 1 26.93 208 ALA A C 1
ATOM 2936 O O . ALA A 1 228 ? -19.841 -13.062 23.716 1 27.15 208 ALA A O 1
ATOM 2943 N N . THR A 1 229 ? -17.94 -14.267 23.697 1 26.88 209 THR A N 1
ATOM 2944 C CA . THR A 1 229 ? -17.13 -13.339 24.489 1 27.51 209 THR A CA 1
ATOM 2945 C C . THR A 1 229 ? -15.807 -13.052 23.777 1 27.06 209 THR A C 1
ATOM 2946 O O . THR A 1 229 ? -15.402 -13.795 22.887 1 26.27 209 THR A O 1
ATOM 2957 N N . LEU A 1 230 ? -15.09 -12.032 24.237 1 27.35 210 LEU A N 1
ATOM 2958 C CA . LEU A 1 230 ? -13.791 -11.633 23.691 1 27.99 210 LEU A CA 1
ATOM 2959 C C . LEU A 1 230 ? -12.607 -12.345 24.332 1 28.98 210 LEU A C 1
ATOM 2960 O O . LEU A 1 230 ? -11.555 -12.442 23.697 1 29.32 210 LEU A O 1
ATOM 2976 N N . ALA A 1 231 ? -12.773 -12.911 25.529 1 29.32 211 ALA A N 1
ATOM 2977 C CA . ALA A 1 231 ? -11.657 -13.569 26.223 1 29.77 211 ALA A CA 1
ATOM 2978 C C . ALA A 1 231 ? -10.971 -14.666 25.388 1 28.81 211 ALA A C 1
ATOM 2979 O O . ALA A 1 231 ? -9.732 -14.702 25.377 1 29.12 211 ALA A O 1
ATOM 2986 N N . PRO A 1 232 ? -11.718 -15.532 24.669 1 26.85 212 PRO A N 1
ATOM 2987 C CA . PRO A 1 232 ? -11.035 -16.568 23.891 1 25.76 212 PRO A CA 1
ATOM 2988 C C . PRO A 1 232 ? -10.199 -16.01 22.738 1 25.2 212 PRO A C 1
ATOM 2989 O O . PRO A 1 232 ? -9.412 -16.77 22.187 1 25.09 212 PRO A O 1
ATOM 3000 N N . ALA A 1 233 ? -10.341 -14.704 22.36 1 24.23 213 ALA A N 1
ATOM 3001 C CA . ALA A 1 233 ? -9.516 -14.17 21.269 1 24.19 213 ALA A CA 1
ATOM 3002 C C . ALA A 1 233 ? -8.032 -14.132 21.667 1 24.6 213 ALA A C 1
ATOM 3003 O O . ALA A 1 233 ? -7.195 -14.371 20.807 1 25.32 213 ALA A O 1
ATOM 3010 N N . LEU A 1 234 ? -7.693 -13.912 22.954 1 24.35 214 LEU A N 1
ATOM 3011 C CA . LEU A 1 234 ? -6.283 -13.8 23.339 1 25.43 214 LEU A CA 1
ATOM 3012 C C . LEU A 1 234 ? -5.51 -15.131 23.109 1 26.06 214 LEU A C 1
ATOM 3013 O O . LEU A 1 234 ? -4.541 -15.102 22.354 1 26.32 214 LEU A O 1
ATOM 3029 N N . PRO A 1 235 ? -5.937 -16.306 23.648 1 25.5 215 PRO A N 1
ATOM 3030 C CA . PRO A 1 235 ? -5.23 -17.564 23.322 1 25.54 215 PRO A CA 1
ATOM 3031 C C . PRO A 1 235 ? -5.213 -17.846 21.812 1 25.34 215 PRO A C 1
ATOM 3032 O O . PRO A 1 235 ? -4.199 -18.329 21.288 1 25.86 215 PRO A O 1
ATOM 3043 N N . TRP A 1 236 ? -6.31 -17.497 21.087 1 24.64 216 TRP A N 1
ATOM 3044 C CA . TRP A 1 236 ? -6.339 -17.698 19.637 1 24.95 216 TRP A CA 1
ATOM 3045 C C . TRP A 1 236 ? -5.232 -16.902 18.939 1 24.24 216 TRP A C 1
ATOM 3046 O O . TRP A 1 236 ? -4.562 -17.424 18.052 1 24.68 216 TRP A O 1
ATOM 3067 N N . LEU A 1 237 ? -5.033 -15.646 19.343 1 23.6 217 LEU A N 1
ATOM 3068 C CA . LEU A 1 237 ? -4.011 -14.807 18.746 1 23.01 217 LEU A CA 1
ATOM 3069 C C . LEU A 1 237 ? -2.612 -15.256 19.204 1 23.65 217 LEU A C 1
ATOM 3070 O O . LEU A 1 237 ? -1.684 -15.224 18.407 1 23.62 217 LEU A O 1
ATOM 3086 N N . ARG A 1 238 ? -2.466 -15.694 20.459 1 24.87 218 ARG A N 1
ATOM 3087 C CA . ARG A 1 238 ? -1.15 -16.165 20.954 1 26.94 218 ARG A CA 1
ATOM 3088 C C . ARG A 1 238 ? -0.67 -17.418 20.176 1 27.56 218 ARG A C 1
ATOM 3089 O O . ARG A 1 238 ? 0.526 -17.602 20.022 1 27.66 218 ARG A O 1
ATOM 3110 N N . GLY A 1 239 ? -1.591 -18.229 19.665 1 27.3 219 GLY A N 1
ATOM 3111 C CA . GLY A 1 239 ? -1.234 -19.411 18.88 1 27.66 219 GLY A CA 1
ATOM 3112 C C . GLY A 1 239 ? -1.356 -19.204 17.376 1 27.8 219 GLY A C 1
ATOM 3113 O O . GLY A 1 239 ? -1.273 -20.161 16.605 1 27.82 219 GLY A O 1
ATOM 3117 N N . PHE A 1 240 ? -1.512 -17.946 16.931 1 27.07 220 PHE A N 1
ATOM 3118 C CA . PHE A 1 240 ? -1.766 -17.611 15.53 1 27.42 220 PHE A CA 1
ATOM 3119 C C . PHE A 1 240 ? -0.81 -18.234 14.483 1 28.65 220 PHE A C 1
ATOM 3120 O O . PHE A 1 240 ? -1.289 -18.759 13.467 1 27.41 220 PHE A O 1
ATOM 3137 N N . ALA A 1 241 ? 0.519 -18.102 14.676 1 29.86 221 ALA A N 1
ATOM 3138 C CA . ALA A 1 241 ? 1.482 -18.649 13.711 1 32.54 221 ALA A CA 1
ATOM 3139 C C . ALA A 1 241 ? 2.035 -20.028 14.101 1 35.79 221 ALA A C 1
ATOM 3140 O O . ALA A 1 241 ? 2.951 -20.512 13.431 1 37.01 221 ALA A O 1
ATOM 3147 N N . ALA A 1 242 ? 1.529 -20.651 15.16 1 37.09 222 ALA A N 1
ATOM 3148 C CA . ALA A 1 242 ? 2.031 -21.944 15.613 1 38.9 222 ALA A CA 1
ATOM 3149 C C . ALA A 1 242 ? 1.499 -23.074 14.739 1 40.39 222 ALA A C 1
ATOM 3150 O O . ALA A 1 242 ? 2.049 -24.181 14.753 1 41.37 222 ALA A O 1
#

Sequence (211 aa):
AAAWPRAVLFDLLTALLDSWTVWNSAAGSEAAGRDWRAEYLRLTYGCGAYQPYEDLVREAARNRGLPASAADRLEAQWDQLQPWDDGARELLAALRPHCRLAVVTNCSERLGQRAAALLGVDWDVVVTSEAAGFYKPDPRPYQLALDRLGLPADQAAFVAGSGYDLFGTSAVGLRTFWHNRVGLSRPAGAPAAEGEAATLAPALPWLRGFAA